Protein AF-A0A833CB48-F1 (afdb_monomer)

Foldseek 3Di:
DFDWDWDFDADPVGRVHTFKIFTGDPVRQFAQDPQQFGMWGFDADPVRATFKIFGHHSVRAQGQSFAQEDPADPADQVSVVVVQVCQLRVNDRHGGMKGFDPDPQASGGQKIFHAGSVRAQDARCYDQGQFGMWGFDADNVNQTFKTATAGSVRDQDFRDDPAPDGARMKGFDADPVRRGQKIFGHHPRAQAWGADPLADNPATQFRMKGFDADPVRDTFKIFGAHSVRQQGWGADSVRPDTAGMFGFDQDPNDTDTDFGADSVGDGD

Secondary structure (DSSP, 8-state):
-PPPEEEEEE-SS-TTSEEEEEEE-TTS-B---TTS-SEEEEEE-TTS-EEEEEEE-TTSSB-TTS--B----TTSHHHHHHHHHHHHTT----SSEEEEE--SS-SS-SEEEEE-TTSSB---SBSSTT--EEEEEE-TTS-EEEEEEE-TTSSB-----SSS---SEEEEEE-TT--EEEEEEEETTEE-PPP-TTS-TTS---SEEEEEE-TT--EEEEEEE-TTS-B--EE-TTS--EESEEEEEEETTEEEEEEEE-TTS-B-

Solvent-accessible surface area (backbone atoms only — not comparable to full-atom values): 14327 Å² total; per-residue (Å²): 133,86,67,69,40,82,44,81,39,49,37,91,92,44,74,85,44,72,35,30,45,36,32,17,40,85,88,66,48,60,34,54,49,100,54,51,32,13,31,41,38,49,39,64,49,97,88,68,47,64,35,34,40,37,27,16,22,56,87,70,44,65,18,77,64,25,51,31,47,43,92,60,55,84,87,41,64,68,45,41,50,51,50,54,52,27,50,48,68,65,62,74,82,44,30,17,26,36,42,44,40,69,57,99,86,45,89,31,50,38,29,41,37,21,22,39,77,84,72,44,67,31,53,26,72,34,72,43,14,57,30,15,30,40,44,43,42,64,50,98,83,66,44,70,32,33,47,32,28,18,24,72,85,74,43,79,33,49,44,65,60,102,55,94,36,54,46,20,29,40,36,44,41,65,50,98,85,69,46,69,34,29,44,36,29,19,44,98,89,40,62,33,41,45,63,59,92,89,54,69,90,90,61,49,50,39,12,30,41,39,46,40,62,49,97,87,69,46,66,35,33,39,38,31,15,23,60,86,66,46,68,28,48,43,63,44,92,83,65,83,45,76,27,19,27,41,33,36,45,81,54,96,95,37,82,41,81,74,40,41,14,40,79,87,66,48,77,107

Organism: NCBI:txid1502943

Radius of gyration: 21.2 Å; Cα contacts (8 Å, |Δi|>4): 646; chains: 1; bounding box: 59×44×60 Å

Sequence (268 aa):
MEANKLGFIYEKEKPEVLTALEIRDHNGTPINNRWGFSRVTYEYDNAGHVITTKALNKNGELDGNAPKSSLYDISDTNTLTLLTSNIKQGLFTSGPEIRYTYDDKHRGPVKIGFFGIDGLPTTLESGLRGVAAFNITYDENDNITSLKLIGTNGLSISPDTDRKSEPDEIKMEYDNKANIIKISFFKNGEPIPRSYRYQREDETAVASISFQFDEQRHVTEVRYFDKNGAPTYRTTRRGNLQYYGVKFNFVDNKYVPTYYLDSQGNEL

pLDDT: mean 88.39, std 10.25, range [45.66, 98.0]

Nearest PDB structures (foldseek):
  7ec7-assembly1_A  TM=4.650E-01  e=1.430E-02  Staphylococcus aureus subsp. aureus USA300
  7ec7-assembly2_B  TM=4.641E-01  e=1.826E-01  Staphylococcus aureus subsp. aureus USA300
  7vfn-assembly2_C  TM=2.767E-01  e=2.821E-02  Staphylococcus aureus subsp. aureus USA300
  7vfm-assembly1_A  TM=3.459E-01  e=1.097E-01  Staphylococcus aureus subsp. aureus USA300
  7vfk-assembly1_A  TM=3.117E-01  e=5.563E-02  Staphylococcus aureus subsp. aureus USA300

Structure (mmCIF, N/CA/C/O backbone):
data_AF-A0A833CB48-F1
#
_entry.id   AF-A0A833CB48-F1
#
loop_
_atom_site.group_PDB
_atom_site.id
_atom_site.type_symbol
_atom_site.la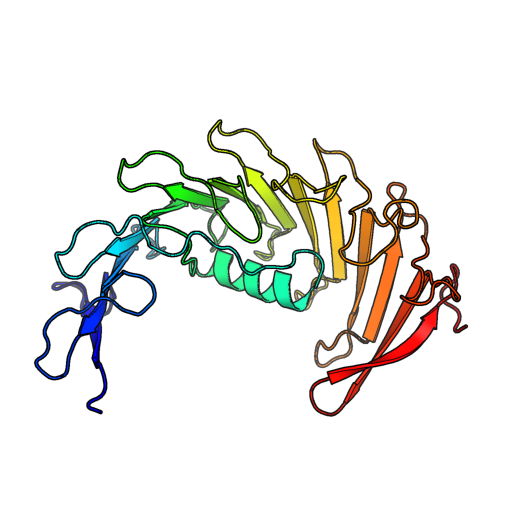bel_atom_id
_atom_site.label_alt_id
_atom_site.label_comp_id
_atom_site.label_asym_id
_atom_site.label_entity_id
_atom_site.label_seq_id
_atom_site.pdbx_PDB_ins_code
_atom_site.Cartn_x
_atom_site.Cartn_y
_atom_site.Cartn_z
_atom_site.occupancy
_atom_site.B_iso_or_equiv
_atom_site.auth_seq_id
_atom_site.auth_comp_id
_atom_site.auth_asym_id
_atom_site.auth_atom_id
_atom_site.pdbx_PDB_model_num
ATOM 1 N N . MET A 1 1 ? 1.120 -24.044 30.652 1.00 45.66 1 MET A N 1
ATOM 2 C CA . MET A 1 1 ? 0.949 -22.689 30.090 1.00 45.66 1 MET A CA 1
ATOM 3 C C . MET A 1 1 ? -0.486 -22.620 29.616 1.00 45.66 1 MET A C 1
ATOM 5 O O . MET A 1 1 ? -0.818 -23.316 28.667 1.00 45.66 1 MET A O 1
ATOM 9 N N . GLU A 1 2 ? -1.356 -21.936 30.350 1.00 54.34 2 GLU A N 1
ATOM 10 C CA . GLU A 1 2 ? -2.759 -21.804 29.945 1.00 54.34 2 GLU A CA 1
ATOM 11 C C . GLU A 1 2 ? -2.871 -20.764 28.828 1.00 54.34 2 GLU A C 1
ATOM 13 O O . GLU A 1 2 ? -2.188 -19.741 28.857 1.00 54.34 2 GLU A O 1
ATOM 18 N N . ALA A 1 3 ? -3.670 -21.070 27.806 1.00 60.69 3 ALA A N 1
ATOM 19 C CA . ALA A 1 3 ? -3.794 -20.238 26.619 1.00 60.69 3 ALA A CA 1
ATOM 20 C C . ALA A 1 3 ? -4.664 -19.005 26.900 1.00 60.69 3 ALA A C 1
ATOM 22 O O . ALA A 1 3 ? -5.742 -19.110 27.487 1.00 60.69 3 ALA A O 1
ATOM 23 N N . ASN A 1 4 ? -4.213 -17.845 26.423 1.00 78.50 4 ASN A N 1
ATOM 24 C CA . ASN A 1 4 ? -5.043 -16.645 26.359 1.00 78.50 4 ASN A CA 1
ATOM 25 C C . ASN A 1 4 ? -6.253 -16.901 25.448 1.00 78.50 4 ASN A C 1
ATOM 27 O O . ASN A 1 4 ? -6.156 -17.635 24.461 1.00 78.50 4 ASN A O 1
ATOM 31 N N . LYS A 1 5 ? -7.386 -16.276 25.761 1.00 85.06 5 LYS A N 1
ATOM 32 C CA . LYS A 1 5 ? -8.628 -16.376 24.987 1.00 85.06 5 LYS A CA 1
ATOM 33 C C . LYS A 1 5 ? -8.802 -15.121 24.136 1.00 85.06 5 LYS A C 1
ATOM 35 O O . LYS A 1 5 ? -8.603 -14.013 24.629 1.00 85.06 5 LYS A O 1
ATOM 40 N N . LEU A 1 6 ? -9.202 -15.295 22.877 1.00 89.56 6 LEU A N 1
ATOM 41 C CA . LEU A 1 6 ? -9.663 -14.200 22.025 1.00 89.56 6 LEU A CA 1
ATOM 42 C C . LEU A 1 6 ? -11.190 -14.112 22.123 1.00 89.56 6 LEU A C 1
ATOM 44 O O . LEU A 1 6 ? -11.893 -15.071 21.810 1.00 89.56 6 LEU A O 1
ATOM 48 N N . GLY A 1 7 ? -11.689 -12.980 22.602 1.00 89.94 7 GLY A N 1
ATOM 49 C CA . GLY A 1 7 ? -13.102 -12.646 22.684 1.00 89.94 7 GLY A CA 1
ATOM 50 C C . GLY A 1 7 ? -13.539 -11.792 21.500 1.00 89.94 7 GLY A C 1
ATOM 51 O O . GLY A 1 7 ? -12.824 -10.882 21.084 1.00 89.94 7 GLY A O 1
ATOM 52 N N . PHE A 1 8 ? -14.739 -12.073 21.002 1.00 92.56 8 PHE A N 1
ATOM 53 C CA . PHE A 1 8 ? -15.431 -11.285 19.989 1.00 92.56 8 PHE A CA 1
ATOM 54 C C . PHE A 1 8 ? -16.574 -10.547 20.681 1.00 92.56 8 PHE A C 1
ATOM 56 O O . PHE A 1 8 ? -17.395 -11.173 21.357 1.00 92.56 8 PHE A O 1
ATOM 63 N N . ILE A 1 9 ? -16.593 -9.226 20.567 1.00 92.88 9 ILE A N 1
ATOM 64 C CA . ILE A 1 9 ? -17.599 -8.361 21.180 1.00 92.88 9 ILE A CA 1
ATOM 65 C C . ILE A 1 9 ? -18.466 -7.815 20.053 1.00 92.88 9 ILE A C 1
ATOM 67 O O . ILE A 1 9 ? -17.944 -7.208 19.122 1.00 92.88 9 ILE A O 1
ATOM 71 N N . TYR A 1 10 ? -19.774 -8.036 20.145 1.00 93.69 10 TYR A N 1
ATOM 72 C CA . TYR A 1 10 ? -20.751 -7.619 19.142 1.00 93.69 10 TYR A CA 1
ATOM 73 C C . TYR A 1 10 ? -21.625 -6.481 19.669 1.00 93.69 10 TYR A C 1
ATOM 75 O O . TYR A 1 10 ? -21.762 -6.301 20.883 1.00 93.69 10 TYR A O 1
ATOM 83 N N . GLU A 1 11 ? -22.202 -5.700 18.763 1.00 91.75 11 GLU A N 1
ATOM 84 C CA . GLU A 1 11 ? -23.200 -4.692 19.106 1.00 91.75 11 GLU A CA 1
ATOM 85 C C . GLU A 1 11 ? -24.426 -5.358 19.752 1.00 91.75 11 GLU A C 1
ATOM 87 O O . GLU A 1 11 ? -24.935 -6.375 19.283 1.00 91.75 11 GLU A O 1
ATOM 92 N N . LYS A 1 12 ? -24.913 -4.788 20.861 1.00 87.38 12 LYS A N 1
ATOM 93 C CA . LYS A 1 12 ? -25.974 -5.403 21.677 1.00 87.38 12 LYS A CA 1
ATOM 94 C C . LYS A 1 12 ? -27.290 -5.576 20.913 1.00 87.38 12 LYS A C 1
ATOM 96 O O . LYS A 1 12 ? -27.997 -6.554 21.134 1.00 87.38 12 LYS A O 1
ATOM 101 N N . GLU A 1 13 ? -27.623 -4.611 20.061 1.00 90.88 13 GLU A N 1
ATOM 102 C CA . GLU A 1 13 ? -28.879 -4.579 19.302 1.00 90.88 13 GLU A CA 1
ATOM 103 C C . GLU A 1 13 ? -28.729 -5.142 17.879 1.00 90.88 13 GLU A C 1
ATOM 105 O O . GLU A 1 13 ? -29.735 -5.377 17.213 1.00 90.88 13 GLU A O 1
ATOM 110 N N . LYS A 1 14 ? -27.490 -5.405 17.440 1.00 88.19 14 LYS A N 1
ATOM 111 C CA . LYS A 1 14 ? -27.130 -5.960 16.127 1.00 88.19 14 LYS A CA 1
ATOM 112 C C . LYS A 1 14 ? -26.018 -7.008 16.292 1.00 88.19 14 LYS A C 1
ATOM 114 O O . LYS A 1 14 ? -24.841 -6.702 16.095 1.00 88.19 14 LYS A O 1
ATOM 119 N N . PRO A 1 15 ? -26.350 -8.236 16.727 1.00 86.44 15 PRO A N 1
ATOM 120 C CA . PRO A 1 15 ? -25.363 -9.250 17.110 1.00 86.44 15 PRO A CA 1
ATOM 121 C C . PRO A 1 15 ? -24.465 -9.731 15.955 1.00 86.44 15 PRO A C 1
ATOM 123 O O . PRO A 1 15 ? -23.501 -10.452 16.195 1.00 86.44 15 PRO A O 1
ATOM 126 N N . GLU A 1 16 ? -24.761 -9.349 14.716 1.00 88.50 16 GLU A N 1
ATOM 127 C CA . GLU A 1 16 ? -23.928 -9.550 13.532 1.00 88.50 16 GLU A CA 1
ATOM 128 C C . GLU A 1 16 ? -22.791 -8.522 13.389 1.00 88.50 16 GLU A C 1
ATOM 130 O O . GLU A 1 16 ? -21.830 -8.770 12.660 1.00 88.50 16 GLU A O 1
ATOM 135 N N . VAL A 1 17 ? -22.867 -7.385 14.088 1.00 89.81 17 VAL A N 1
ATOM 136 C CA . VAL A 1 17 ? -21.881 -6.300 14.000 1.00 89.81 17 VAL A CA 1
ATOM 137 C C . VAL A 1 17 ? -20.802 -6.502 15.060 1.00 89.81 17 VAL A C 1
ATOM 139 O O . VAL A 1 17 ? -21.031 -6.301 16.252 1.00 89.81 17 VAL A O 1
ATOM 142 N N . LEU A 1 18 ? -19.603 -6.902 14.635 1.00 93.12 18 LEU A N 1
ATOM 143 C CA . LEU A 1 18 ? -18.430 -7.007 15.506 1.00 93.12 18 LEU A CA 1
ATOM 144 C C . LEU A 1 18 ? -17.940 -5.604 15.888 1.00 93.12 18 LEU A C 1
ATOM 146 O O . LEU A 1 18 ? -17.519 -4.851 15.029 1.00 93.12 18 LEU A O 1
ATOM 150 N N . THR A 1 19 ? -17.922 -5.256 17.170 1.00 94.06 19 THR A N 1
ATOM 151 C CA . THR A 1 19 ? -17.474 -3.934 17.649 1.00 94.06 19 THR A CA 1
ATOM 152 C C . THR A 1 19 ? -16.104 -3.970 18.311 1.00 94.06 19 THR A C 1
ATOM 154 O O . THR A 1 19 ? -15.443 -2.934 18.396 1.00 94.06 19 THR A O 1
ATOM 157 N N . ALA A 1 20 ? -15.631 -5.139 18.756 1.00 93.75 20 ALA A N 1
ATOM 158 C CA . ALA A 1 20 ? -14.258 -5.286 19.223 1.00 93.75 20 ALA A CA 1
ATOM 159 C C . ALA A 1 20 ? -13.744 -6.731 19.231 1.00 93.75 20 ALA A C 1
ATOM 161 O O . ALA A 1 20 ? -14.495 -7.690 19.412 1.00 93.75 20 ALA A O 1
ATOM 162 N N . LEU A 1 21 ? -12.423 -6.860 19.131 1.00 93.56 21 LEU A N 1
ATOM 163 C CA . LEU A 1 21 ? -11.667 -8.052 19.508 1.00 93.56 21 LEU A CA 1
ATOM 164 C C . LEU A 1 21 ? -10.964 -7.791 20.840 1.00 93.56 21 LEU A C 1
ATOM 166 O O . LEU A 1 21 ? -10.351 -6.738 21.003 1.00 93.56 21 LEU A O 1
ATOM 170 N N . GLU A 1 22 ? -11.019 -8.732 21.780 1.00 94.31 22 GLU A N 1
ATOM 171 C CA . GLU A 1 22 ? -10.416 -8.584 23.109 1.00 94.31 22 GLU A CA 1
ATOM 172 C C . GLU A 1 22 ? -9.602 -9.808 23.528 1.00 94.31 22 GLU A C 1
ATOM 174 O O . GLU A 1 22 ? -10.042 -10.946 23.403 1.00 94.31 22 GLU A O 1
ATOM 179 N N . ILE A 1 23 ? -8.422 -9.575 24.084 1.00 92.94 23 ILE A N 1
ATOM 180 C CA . ILE A 1 23 ? -7.500 -10.595 24.569 1.00 92.94 23 ILE A CA 1
ATOM 181 C C . ILE A 1 23 ? -7.692 -10.728 26.074 1.00 92.94 23 ILE A C 1
ATOM 183 O O . ILE A 1 23 ? -7.558 -9.759 26.824 1.00 92.94 23 ILE A O 1
ATOM 187 N N . ARG A 1 24 ? -8.008 -11.944 26.514 1.00 93.50 24 ARG A N 1
ATOM 188 C CA . ARG A 1 24 ? -8.319 -12.264 27.907 1.00 93.50 24 ARG A CA 1
ATOM 189 C C . ARG A 1 24 ? -7.416 -13.368 28.436 1.00 93.50 24 ARG A C 1
ATOM 191 O O . ARG A 1 24 ? -6.976 -14.238 27.681 1.00 93.50 24 ARG A O 1
ATOM 198 N N . ASP A 1 25 ? -7.165 -13.356 29.736 1.00 92.00 25 ASP A N 1
ATOM 199 C CA . ASP A 1 25 ? -6.555 -14.488 30.429 1.00 92.00 25 ASP A CA 1
ATOM 200 C C . ASP A 1 25 ? -7.529 -15.683 30.533 1.00 92.00 25 ASP A C 1
ATOM 202 O O . ASP A 1 25 ? -8.669 -15.655 30.049 1.00 92.00 25 ASP A O 1
ATOM 206 N N . HIS A 1 26 ? -7.082 -16.764 31.173 1.00 89.00 26 HIS A N 1
ATOM 207 C CA . HIS A 1 26 ? -7.891 -17.966 31.382 1.00 89.00 26 HIS A CA 1
ATOM 208 C C . HIS A 1 26 ? -9.167 -17.699 32.203 1.00 89.00 26 HIS A C 1
ATOM 210 O O . HIS A 1 26 ? -10.183 -18.362 31.957 1.00 89.00 26 HIS A O 1
ATOM 216 N N . ASN A 1 27 ? -9.146 -16.693 33.085 1.00 88.88 27 ASN A N 1
ATOM 217 C CA . ASN A 1 27 ? -10.266 -16.258 33.925 1.00 88.88 27 ASN A CA 1
ATOM 218 C C . ASN A 1 27 ? -11.224 -15.295 33.208 1.00 88.88 27 ASN A C 1
ATOM 220 O O . ASN A 1 27 ? -12.263 -14.941 33.759 1.00 88.88 27 ASN A O 1
ATOM 224 N N . GLY A 1 28 ? -10.914 -14.891 31.973 1.00 88.75 28 GLY A N 1
ATOM 225 C CA . GLY A 1 28 ? -11.727 -13.948 31.209 1.00 88.75 28 GLY A CA 1
ATOM 226 C C . GLY A 1 28 ? -11.421 -12.477 31.501 1.00 88.75 28 GLY A C 1
ATOM 227 O O . GLY A 1 28 ? -12.172 -11.616 31.046 1.00 88.75 28 GLY A O 1
ATOM 228 N N . THR A 1 29 ? -10.332 -12.172 32.207 1.00 91.50 29 THR A N 1
ATOM 229 C CA . THR A 1 29 ? -9.899 -10.796 32.490 1.00 91.50 29 THR A CA 1
ATOM 230 C C . THR A 1 29 ? -9.112 -10.238 31.303 1.00 91.50 29 THR A C 1
ATOM 232 O O . THR A 1 29 ? -8.226 -10.939 30.809 1.00 91.50 29 THR A O 1
ATOM 235 N N . PRO A 1 30 ? -9.367 -9.000 30.837 1.00 93.19 30 PRO A N 1
ATOM 236 C CA . PRO A 1 30 ? -8.566 -8.376 29.787 1.00 93.19 30 PRO A CA 1
ATOM 237 C C . PRO A 1 30 ? -7.078 -8.302 30.150 1.00 93.19 30 PRO A C 1
ATOM 239 O O . PRO A 1 30 ? -6.709 -7.899 31.257 1.00 93.19 30 PRO A O 1
ATOM 242 N N . ILE A 1 31 ? -6.212 -8.660 29.205 1.00 93.38 31 ILE A N 1
ATOM 243 C CA . ILE A 1 31 ? -4.754 -8.609 29.363 1.00 93.38 31 ILE A CA 1
ATOM 244 C C . ILE A 1 31 ? -4.099 -8.011 28.122 1.00 93.38 31 ILE A C 1
ATOM 246 O O . ILE A 1 31 ? -4.530 -8.242 26.995 1.00 93.38 31 ILE A O 1
ATOM 250 N N . ASN A 1 32 ? -3.023 -7.255 28.327 1.00 89.88 32 ASN A N 1
ATOM 251 C CA . ASN A 1 32 ? -2.234 -6.736 27.217 1.00 89.88 32 ASN A CA 1
ATOM 252 C C . ASN A 1 32 ? -1.483 -7.882 26.526 1.00 89.88 32 ASN A C 1
ATOM 254 O O . ASN A 1 32 ? -0.923 -8.762 27.184 1.00 89.88 32 ASN A O 1
ATOM 258 N N . ASN A 1 33 ? -1.437 -7.854 25.198 1.00 86.25 33 ASN A N 1
ATOM 259 C CA . ASN A 1 33 ? -0.563 -8.720 24.417 1.00 86.25 33 ASN A CA 1
ATOM 260 C C . ASN A 1 33 ? 0.886 -8.197 24.413 1.00 86.25 33 ASN A C 1
ATOM 262 O O . ASN A 1 33 ? 1.216 -7.185 25.034 1.00 86.25 33 ASN A O 1
ATOM 266 N N . ARG A 1 34 ? 1.769 -8.871 23.663 1.00 83.31 34 ARG A N 1
ATOM 267 C CA . ARG A 1 34 ? 3.184 -8.477 23.513 1.00 83.31 34 ARG A CA 1
ATOM 268 C C . ARG A 1 34 ? 3.407 -7.091 22.888 1.00 83.31 34 ARG A C 1
ATOM 270 O O . ARG A 1 34 ? 4.534 -6.616 22.878 1.00 83.31 34 ARG A O 1
ATOM 277 N N . TRP A 1 35 ? 2.363 -6.498 22.321 1.00 77.69 35 TRP A N 1
ATOM 278 C CA . TRP A 1 35 ? 2.365 -5.200 21.656 1.00 77.69 35 TRP A CA 1
ATOM 279 C C . TRP A 1 35 ? 1.657 -4.110 22.475 1.00 77.69 35 TRP A C 1
ATOM 281 O O . TRP A 1 35 ? 1.429 -3.031 21.948 1.00 77.69 35 TRP A O 1
ATOM 291 N N . GLY A 1 36 ? 1.308 -4.386 23.737 1.00 80.94 36 GLY A N 1
ATOM 292 C CA . GLY A 1 36 ? 0.838 -3.379 24.696 1.00 80.94 36 GLY A CA 1
ATOM 293 C C . GLY A 1 36 ? -0.680 -3.230 24.821 1.00 80.94 36 GLY A C 1
ATOM 294 O O . GLY A 1 36 ? -1.150 -2.798 25.874 1.00 80.94 36 GLY A O 1
ATOM 295 N N . PHE A 1 37 ? -1.460 -3.684 23.837 1.00 88.69 37 PHE A N 1
ATOM 296 C CA . PHE A 1 37 ? -2.917 -3.535 23.834 1.00 88.69 37 PHE A CA 1
ATOM 297 C C . PHE A 1 37 ? -3.644 -4.840 24.189 1.00 88.69 37 PHE A C 1
ATOM 299 O O . PHE A 1 37 ? -3.150 -5.944 23.951 1.00 88.69 37 PHE A O 1
ATOM 306 N N . SER A 1 38 ? -4.838 -4.713 24.761 1.00 92.38 38 SER A N 1
ATOM 307 C CA . SER A 1 38 ? -5.740 -5.821 25.095 1.00 92.38 38 SER A CA 1
ATOM 308 C C . SER A 1 38 ? -6.938 -5.911 24.156 1.00 92.38 38 SER A C 1
ATOM 310 O O . SER A 1 38 ? -7.487 -6.993 23.973 1.00 92.38 38 SER A O 1
ATOM 312 N N . ARG A 1 39 ? -7.347 -4.796 23.544 1.00 93.12 39 ARG A N 1
ATOM 313 C CA . ARG A 1 39 ? -8.571 -4.715 22.748 1.00 93.12 39 ARG A CA 1
ATOM 314 C C . ARG A 1 39 ? -8.340 -3.894 21.485 1.00 93.12 39 ARG A C 1
ATOM 316 O O . ARG A 1 39 ? -7.626 -2.898 21.526 1.00 93.12 39 ARG A O 1
ATOM 323 N N . VAL A 1 40 ? -8.963 -4.298 20.385 1.00 92.38 40 VAL A N 1
ATOM 324 C CA . VAL A 1 40 ? -9.119 -3.473 19.180 1.00 92.38 40 VAL A CA 1
ATOM 325 C C . VAL A 1 40 ? -10.604 -3.226 18.984 1.00 92.38 40 VAL A C 1
ATOM 327 O O . VAL A 1 40 ? -11.358 -4.193 18.906 1.00 92.38 40 VAL A O 1
ATOM 330 N N . THR A 1 41 ? -11.031 -1.966 18.952 1.00 94.19 41 THR A N 1
ATOM 331 C CA . THR A 1 41 ? -12.434 -1.592 18.715 1.00 94.19 41 THR A CA 1
ATOM 332 C C . THR A 1 41 ? -12.636 -1.086 17.297 1.00 94.19 41 THR A C 1
ATOM 334 O O . THR A 1 41 ? -11.712 -0.515 16.718 1.00 94.19 41 THR A O 1
ATOM 337 N N . TYR A 1 42 ? -13.854 -1.233 16.787 1.00 93.75 42 TYR A N 1
ATOM 338 C CA . TYR A 1 42 ? -14.274 -0.827 15.452 1.00 93.75 42 TYR A CA 1
ATOM 339 C C . TYR A 1 42 ? -15.494 0.093 15.553 1.00 93.75 42 TYR A C 1
ATOM 341 O O . TYR A 1 42 ? -16.446 -0.207 16.274 1.00 93.75 42 TYR A O 1
ATOM 349 N N . GLU A 1 43 ? -15.459 1.206 14.830 1.00 94.25 43 GLU A N 1
ATOM 350 C CA . GLU A 1 43 ? -16.606 2.090 14.610 1.00 94.25 43 GLU A CA 1
ATOM 351 C C . GLU A 1 43 ? -16.969 2.045 13.127 1.00 94.25 43 GLU A C 1
ATOM 353 O O . GLU A 1 43 ? -16.070 1.995 12.283 1.00 94.25 43 GLU A O 1
ATOM 358 N N . TYR A 1 44 ? -18.265 2.082 12.817 1.00 93.06 44 TYR A N 1
ATOM 359 C CA . TYR A 1 44 ? -18.783 1.889 11.464 1.00 93.06 44 TYR A CA 1
ATOM 360 C C . TYR A 1 44 ? -19.609 3.084 10.986 1.00 93.06 44 TYR A C 1
ATOM 362 O O . TYR A 1 44 ? -20.260 3.750 11.793 1.00 93.06 44 TYR A O 1
ATOM 370 N N . ASP A 1 45 ? -19.606 3.336 9.678 1.00 91.50 45 ASP A N 1
ATOM 371 C CA . ASP A 1 45 ? -20.616 4.183 9.040 1.00 91.50 45 ASP A CA 1
ATOM 372 C C . ASP A 1 45 ? -21.934 3.416 8.796 1.00 91.50 45 ASP A C 1
ATOM 374 O O . ASP A 1 45 ? -22.066 2.225 9.088 1.00 91.50 45 ASP A O 1
ATOM 378 N N . ASN A 1 46 ? -22.934 4.101 8.232 1.00 90.56 46 ASN A N 1
ATOM 379 C CA . ASN A 1 46 ? -24.237 3.501 7.918 1.00 90.56 46 ASN A CA 1
ATOM 380 C C . ASN A 1 46 ? -24.186 2.458 6.787 1.00 90.56 46 ASN A C 1
ATOM 382 O O . ASN A 1 46 ? -25.133 1.685 6.645 1.00 90.56 46 ASN A O 1
ATOM 386 N N . ALA A 1 47 ? -23.125 2.451 5.977 1.00 89.31 47 ALA A N 1
ATOM 387 C CA . ALA A 1 47 ? -22.901 1.465 4.924 1.00 89.31 47 ALA A CA 1
ATOM 388 C C . ALA A 1 47 ? -22.157 0.220 5.445 1.00 89.31 47 ALA A C 1
ATOM 390 O O . ALA A 1 47 ? -22.012 -0.759 4.714 1.00 89.31 47 ALA A O 1
ATOM 391 N N . GLY A 1 48 ? -21.731 0.226 6.714 1.00 88.94 48 GLY A N 1
ATOM 392 C CA . GLY A 1 48 ? -21.001 -0.871 7.341 1.00 88.94 48 GLY A CA 1
ATOM 393 C C . GLY A 1 48 ? -19.495 -0.831 7.086 1.00 88.94 48 GLY A C 1
ATOM 394 O O . GLY A 1 48 ? -18.814 -1.822 7.352 1.00 88.94 48 GLY A O 1
ATOM 395 N N . HIS A 1 49 ? -18.948 0.285 6.601 1.00 90.12 49 HIS A N 1
ATOM 396 C CA . HIS A 1 49 ? -17.503 0.457 6.498 1.00 90.12 49 HIS A CA 1
ATOM 397 C C . HIS A 1 49 ? -16.908 0.838 7.850 1.00 90.12 49 HIS A C 1
ATOM 399 O O . HIS A 1 49 ? -17.472 1.651 8.579 1.00 90.12 49 HIS A O 1
ATOM 405 N N . VAL A 1 50 ? -15.730 0.300 8.170 1.00 92.06 50 VAL A N 1
ATOM 406 C CA . VAL A 1 50 ? -14.980 0.704 9.365 1.00 92.06 50 VAL A CA 1
ATOM 407 C C . VAL A 1 50 ? -14.459 2.128 9.169 1.00 92.06 50 VAL A C 1
ATOM 409 O O . VAL A 1 50 ? -13.626 2.354 8.294 1.00 92.06 50 VAL A O 1
ATOM 412 N N . ILE A 1 51 ? -14.903 3.076 9.993 1.00 94.75 51 ILE A N 1
ATOM 413 C CA . ILE A 1 51 ? -14.454 4.480 9.977 1.00 94.75 51 ILE A CA 1
ATOM 414 C C . ILE A 1 51 ? -13.391 4.781 11.031 1.00 94.75 51 ILE A C 1
ATOM 416 O O . ILE A 1 51 ? -12.569 5.675 10.828 1.00 94.75 51 ILE A O 1
ATOM 420 N N . THR A 1 52 ? -13.342 3.995 12.109 1.00 94.88 52 THR A N 1
ATOM 421 C CA . THR A 1 52 ? -12.325 4.138 13.154 1.00 94.88 52 THR A CA 1
ATOM 422 C C . THR A 1 52 ? -11.912 2.774 13.689 1.00 94.88 52 THR A C 1
ATOM 424 O O . THR A 1 52 ? -12.762 1.927 13.962 1.00 94.88 52 THR A O 1
ATOM 427 N N . THR A 1 53 ? -10.613 2.587 13.924 1.00 93.88 53 THR A N 1
ATOM 428 C CA . THR A 1 53 ? -10.097 1.505 14.775 1.00 93.88 53 THR A CA 1
ATOM 429 C C . THR A 1 53 ? -9.276 2.069 15.921 1.00 93.88 53 THR A C 1
ATOM 431 O O . THR A 1 53 ? -8.456 2.957 15.687 1.00 93.88 53 THR A O 1
ATOM 434 N N . LYS A 1 54 ? -9.440 1.532 17.134 1.00 94.31 54 LYS A N 1
ATOM 435 C CA . LYS A 1 54 ? -8.663 1.948 18.316 1.00 94.31 54 LYS A CA 1
ATOM 436 C C . LYS A 1 54 ? -8.028 0.753 19.009 1.00 94.31 54 LYS A C 1
ATOM 438 O O . LYS A 1 54 ? -8.713 -0.231 19.276 1.00 94.31 54 LYS A O 1
ATOM 443 N N . ALA A 1 55 ? -6.744 0.856 19.333 1.00 93.38 55 ALA A N 1
ATOM 444 C CA . ALA A 1 55 ? -6.024 -0.098 20.166 1.00 93.38 55 ALA A CA 1
ATOM 445 C C . ALA A 1 55 ? -6.068 0.366 21.627 1.00 93.38 55 ALA A C 1
ATOM 447 O O . ALA A 1 55 ? -5.537 1.424 21.970 1.00 93.38 55 ALA A O 1
ATOM 448 N N . LEU A 1 56 ? -6.712 -0.423 22.488 1.00 93.81 56 LEU A N 1
ATOM 449 C CA . LEU A 1 56 ? -6.914 -0.103 23.899 1.00 93.81 56 LEU A CA 1
ATOM 450 C C . LEU A 1 56 ? -6.117 -1.046 24.801 1.00 93.81 56 LEU A C 1
ATOM 452 O O . LEU A 1 56 ? -6.094 -2.262 24.587 1.00 93.81 56 LEU A O 1
ATOM 456 N N . ASN A 1 57 ? -5.510 -0.506 25.852 1.00 92.62 57 ASN A N 1
ATOM 457 C CA . ASN A 1 57 ? -4.887 -1.280 26.921 1.00 92.62 57 ASN A CA 1
ATOM 458 C C . ASN A 1 57 ? -5.951 -2.030 27.759 1.00 92.62 57 ASN A C 1
ATOM 460 O O . ASN A 1 57 ? -7.156 -1.881 27.556 1.00 92.62 57 ASN A O 1
ATOM 464 N N . LYS A 1 58 ? -5.524 -2.863 28.712 1.00 92.81 58 LYS A N 1
ATOM 465 C CA . LYS A 1 58 ? -6.413 -3.643 29.599 1.00 92.81 58 LYS A CA 1
ATOM 466 C C . LYS A 1 58 ? -7.362 -2.809 30.473 1.00 92.81 58 LYS A C 1
ATOM 468 O O . LYS A 1 58 ? -8.333 -3.356 30.983 1.00 92.81 58 LYS A O 1
ATOM 473 N N . ASN A 1 59 ? -7.088 -1.516 30.648 1.00 92.25 59 ASN A N 1
ATOM 474 C CA . ASN A 1 59 ? -7.945 -0.587 31.385 1.00 92.25 59 ASN A CA 1
ATOM 475 C C . ASN A 1 59 ? -8.984 0.092 30.471 1.00 92.25 59 ASN A C 1
ATOM 477 O O . ASN A 1 59 ? -9.843 0.815 30.965 1.00 92.25 59 ASN A O 1
ATOM 481 N N . GLY A 1 60 ? -8.923 -0.137 29.153 1.00 91.38 60 GLY A N 1
ATOM 482 C CA . GLY A 1 60 ? -9.806 0.492 28.169 1.00 91.38 60 GLY A CA 1
ATOM 483 C C . GLY A 1 60 ? -9.333 1.861 27.670 1.00 91.38 60 GLY A C 1
ATOM 484 O O . GLY A 1 60 ? -10.106 2.563 27.025 1.00 91.38 60 GLY A O 1
ATOM 485 N N . GLU A 1 61 ? -8.087 2.248 27.941 1.00 93.56 61 GLU A N 1
ATOM 486 C CA . GLU A 1 61 ? -7.497 3.514 27.485 1.00 93.56 61 GLU A CA 1
ATOM 487 C C . GLU A 1 61 ? -6.725 3.294 26.178 1.00 93.56 61 GLU A C 1
ATOM 489 O O . GLU A 1 61 ? -6.184 2.206 25.972 1.00 93.56 61 GLU A O 1
ATOM 494 N N . LEU A 1 62 ? -6.625 4.310 25.309 1.00 92.31 62 LEU A N 1
ATOM 495 C CA . LEU A 1 62 ? -5.787 4.231 24.104 1.00 92.31 62 LEU A CA 1
ATOM 496 C C . LEU A 1 62 ? -4.342 3.882 24.477 1.00 92.31 62 LEU A C 1
ATOM 498 O O . LEU A 1 62 ? -3.732 4.533 25.327 1.00 92.31 62 LEU A O 1
ATOM 502 N N . ASP A 1 63 ? -3.779 2.870 23.823 1.00 85.69 63 ASP A N 1
ATOM 503 C CA . ASP A 1 63 ? -2.402 2.464 24.077 1.00 85.69 63 ASP A CA 1
ATOM 504 C C . ASP A 1 63 ? -1.431 3.210 23.159 1.00 85.69 63 ASP A C 1
ATOM 506 O O . ASP A 1 63 ? -1.300 2.898 21.976 1.00 85.69 63 ASP A O 1
ATOM 510 N N . GLY A 1 64 ? -0.692 4.168 23.724 1.00 79.06 64 GLY A N 1
ATOM 511 C CA . GLY A 1 64 ? 0.371 4.898 23.026 1.00 79.06 64 GLY A CA 1
ATOM 512 C C . GLY A 1 64 ? 1.511 4.017 22.499 1.00 79.06 64 GLY A C 1
ATOM 513 O O . GLY A 1 64 ? 2.242 4.459 21.610 1.00 79.06 64 GLY A O 1
ATOM 514 N N . ASN A 1 65 ? 1.645 2.788 23.012 1.00 79.06 65 ASN A N 1
ATOM 515 C CA . ASN A 1 65 ? 2.641 1.805 22.578 1.00 79.06 65 ASN A CA 1
ATOM 516 C C . ASN A 1 65 ? 2.131 0.868 21.478 1.00 79.06 65 ASN A C 1
ATOM 518 O O . ASN A 1 65 ? 2.894 0.010 21.024 1.00 79.06 65 ASN A O 1
ATOM 522 N N . ALA A 1 66 ? 0.874 1.023 21.040 1.00 81.25 66 ALA A N 1
ATOM 523 C CA . ALA A 1 66 ? 0.343 0.268 19.917 1.00 81.25 66 ALA A CA 1
ATOM 524 C C . ALA A 1 66 ? 1.314 0.377 18.724 1.00 81.25 66 ALA A C 1
ATOM 526 O O . ALA A 1 66 ? 1.801 1.478 18.443 1.00 81.25 66 ALA A O 1
ATOM 527 N N . PRO A 1 67 ? 1.629 -0.730 18.022 1.00 79.12 67 PRO A N 1
ATOM 528 C CA . PRO A 1 67 ? 2.686 -0.736 17.017 1.00 79.12 67 PRO A CA 1
ATOM 529 C C . PRO A 1 67 ? 2.462 0.347 15.969 1.00 79.12 67 PRO A C 1
ATOM 531 O O . PRO A 1 67 ? 1.452 0.319 15.284 1.00 79.12 67 PRO A O 1
ATOM 534 N N . LYS A 1 68 ? 3.401 1.281 15.802 1.00 80.88 68 LYS A N 1
ATOM 535 C CA . LYS A 1 68 ? 3.361 2.309 14.747 1.00 80.88 68 LYS A CA 1
ATOM 536 C C . LYS A 1 68 ? 4.256 1.907 13.581 1.00 80.88 68 LYS A C 1
ATOM 538 O O . LYS A 1 68 ? 5.143 2.648 13.170 1.00 80.88 68 LYS A O 1
ATOM 543 N N . SER A 1 69 ? 4.094 0.691 13.081 1.00 72.19 69 SER A N 1
ATOM 544 C CA . SER A 1 69 ? 4.912 0.175 11.987 1.00 72.19 69 SER A CA 1
ATOM 545 C C . SER A 1 69 ? 4.062 -0.173 10.778 1.00 72.19 69 SER A C 1
ATOM 547 O O . SER A 1 69 ? 2.945 -0.674 10.890 1.00 72.19 69 SER A O 1
ATOM 549 N N . SER A 1 70 ? 4.633 0.086 9.610 1.00 69.62 70 SER A N 1
ATOM 550 C CA . SER A 1 70 ? 4.248 -0.540 8.355 1.00 69.62 70 SER A CA 1
ATOM 551 C C . SER A 1 70 ? 5.336 -1.559 8.023 1.00 69.62 70 SER A C 1
ATOM 553 O O . SER A 1 70 ? 6.519 -1.249 8.119 1.00 69.62 70 SER A O 1
ATOM 555 N N . LEU A 1 71 ? 4.971 -2.794 7.680 1.00 56.41 71 LEU A N 1
ATOM 556 C CA . LEU A 1 71 ? 5.946 -3.824 7.291 1.00 56.41 71 LEU A CA 1
ATOM 557 C C . LEU A 1 71 ? 6.172 -3.875 5.773 1.00 56.41 71 LEU A C 1
ATOM 559 O O . LEU A 1 71 ? 6.859 -4.771 5.289 1.00 56.41 71 LEU A O 1
ATOM 563 N N . TYR A 1 72 ? 5.590 -2.944 5.015 1.00 64.19 72 TYR A N 1
ATOM 564 C CA . TYR A 1 72 ? 5.516 -3.069 3.566 1.00 64.19 72 TYR A CA 1
ATOM 565 C C . TYR A 1 72 ? 6.767 -2.515 2.874 1.00 64.19 72 TYR A C 1
ATOM 567 O O . TYR A 1 72 ? 7.028 -1.312 2.885 1.00 64.19 72 TYR A O 1
ATOM 575 N N . ASP A 1 73 ? 7.523 -3.406 2.228 1.00 65.19 73 ASP A N 1
ATOM 576 C CA . ASP A 1 73 ? 8.419 -3.038 1.135 1.00 65.19 73 ASP A CA 1
ATOM 577 C C . ASP A 1 73 ? 7.588 -2.729 -0.113 1.00 65.19 73 ASP A C 1
ATOM 579 O O . ASP A 1 73 ? 7.006 -3.599 -0.755 1.00 65.19 73 ASP A O 1
ATOM 583 N N . ILE A 1 74 ? 7.538 -1.452 -0.455 1.00 67.75 74 ILE A N 1
ATOM 584 C CA . ILE A 1 74 ? 6.752 -0.922 -1.565 1.00 67.75 74 ILE A CA 1
ATOM 585 C C . ILE A 1 74 ? 7.350 -1.189 -2.959 1.00 67.75 74 ILE A C 1
ATOM 587 O O . ILE A 1 74 ? 6.907 -0.600 -3.942 1.00 67.75 74 ILE A O 1
ATOM 591 N N . SER A 1 75 ? 8.395 -2.014 -3.058 1.00 61.97 75 SER A N 1
ATOM 5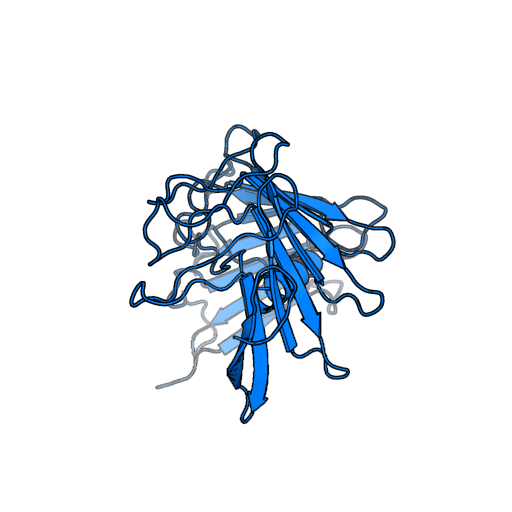92 C CA . SER A 1 75 ? 9.046 -2.358 -4.330 1.00 61.97 75 SER A CA 1
ATOM 593 C C . SER A 1 75 ? 8.780 -3.782 -4.826 1.00 61.97 75 SER A C 1
ATOM 595 O O . SER A 1 75 ? 9.244 -4.151 -5.904 1.00 61.97 75 SER A O 1
ATOM 597 N N . ASP A 1 76 ? 8.007 -4.560 -4.071 1.00 75.50 76 ASP A N 1
ATOM 598 C CA . ASP A 1 76 ? 7.621 -5.932 -4.388 1.00 75.50 76 ASP A CA 1
ATOM 599 C C . ASP A 1 76 ? 6.102 -6.027 -4.601 1.00 75.50 76 ASP A C 1
ATOM 601 O O . ASP A 1 76 ? 5.307 -5.511 -3.808 1.00 75.50 76 ASP A O 1
ATOM 605 N N . THR A 1 77 ? 5.684 -6.696 -5.676 1.00 79.12 77 THR A N 1
ATOM 606 C CA . THR A 1 77 ? 4.267 -6.812 -6.047 1.00 79.12 77 THR A CA 1
ATOM 607 C C . THR A 1 77 ? 3.462 -7.637 -5.059 1.00 79.12 77 THR A C 1
ATOM 609 O O . THR A 1 77 ? 2.311 -7.286 -4.815 1.00 79.12 77 THR A O 1
ATOM 612 N N . ASN A 1 78 ? 4.021 -8.681 -4.439 1.00 80.50 78 ASN A N 1
ATOM 613 C CA . ASN A 1 78 ? 3.287 -9.467 -3.437 1.00 80.50 78 ASN A CA 1
ATOM 614 C C . ASN A 1 78 ? 2.997 -8.617 -2.196 1.00 80.50 78 ASN A C 1
ATOM 616 O O . ASN A 1 78 ? 1.883 -8.614 -1.670 1.00 80.50 78 ASN A O 1
ATOM 620 N N . THR A 1 79 ? 3.989 -7.842 -1.767 1.00 82.81 79 THR A N 1
ATOM 621 C CA . THR A 1 79 ? 3.893 -6.948 -0.615 1.00 82.81 79 THR A CA 1
ATOM 622 C C . THR A 1 79 ? 2.904 -5.810 -0.866 1.00 82.81 79 THR A C 1
ATOM 624 O O . THR A 1 79 ? 2.071 -5.524 -0.005 1.00 82.81 79 THR A O 1
ATOM 627 N N . LEU A 1 80 ? 2.923 -5.207 -2.059 1.00 86.50 80 LEU A N 1
ATOM 628 C CA . LEU A 1 80 ? 1.927 -4.209 -2.460 1.00 86.50 80 LEU A CA 1
ATOM 629 C C . LEU A 1 80 ? 0.532 -4.805 -2.659 1.00 86.50 80 LEU A C 1
ATOM 631 O O . LEU A 1 80 ? -0.453 -4.162 -2.305 1.00 86.50 80 LEU A O 1
ATOM 635 N N . THR A 1 81 ? 0.418 -6.032 -3.164 1.00 87.69 81 THR A N 1
ATOM 636 C CA . THR A 1 81 ? -0.873 -6.729 -3.287 1.00 87.69 81 THR A CA 1
ATOM 637 C C . THR A 1 81 ? -1.487 -6.961 -1.906 1.00 87.69 81 THR A C 1
ATOM 639 O O . THR 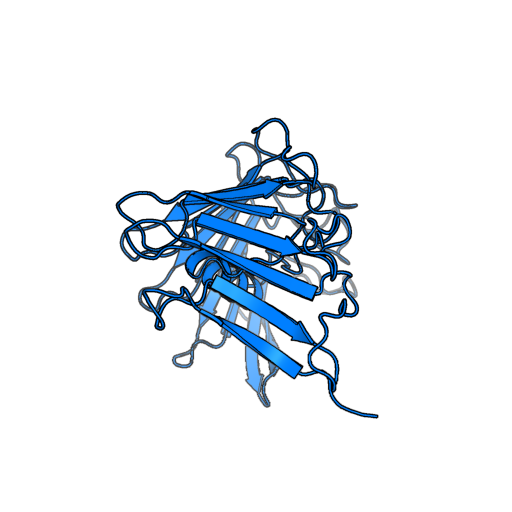A 1 81 ? -2.665 -6.679 -1.692 1.00 87.69 81 THR A O 1
ATOM 642 N N . LEU A 1 82 ? -0.685 -7.393 -0.928 1.00 85.94 82 LEU A N 1
ATOM 643 C CA . LEU A 1 82 ? -1.141 -7.539 0.454 1.00 85.94 82 LEU A CA 1
ATOM 644 C C . LEU A 1 82 ? -1.514 -6.187 1.078 1.00 85.94 82 LEU A C 1
ATOM 646 O O . LEU A 1 82 ? -2.573 -6.076 1.694 1.00 85.94 82 LEU A O 1
ATOM 650 N N . LEU A 1 83 ? -0.684 -5.154 0.896 1.00 86.38 83 LEU A N 1
ATOM 651 C CA . LEU A 1 83 ? -0.975 -3.802 1.383 1.00 86.38 83 LEU A CA 1
ATOM 652 C C . LEU A 1 83 ? -2.296 -3.279 0.815 1.00 86.38 83 LEU A C 1
ATOM 654 O O . LEU A 1 83 ? -3.167 -2.860 1.571 1.00 86.38 83 LEU A O 1
ATOM 658 N N . THR A 1 84 ? -2.454 -3.309 -0.506 1.00 89.06 84 THR A N 1
ATOM 659 C CA . THR A 1 84 ? -3.656 -2.804 -1.182 1.00 89.06 84 THR A CA 1
ATOM 660 C C . THR A 1 84 ? -4.898 -3.598 -0.785 1.00 89.06 84 THR A C 1
ATOM 662 O O . THR A 1 84 ? -5.943 -2.996 -0.551 1.00 89.06 84 THR A O 1
ATOM 665 N N . SER A 1 85 ? -4.791 -4.919 -0.607 1.00 89.12 85 SER A N 1
ATOM 666 C CA . SER A 1 85 ? -5.875 -5.741 -0.055 1.00 89.12 85 SER A CA 1
ATOM 667 C C . SER A 1 85 ? -6.255 -5.313 1.367 1.00 89.12 85 SER A C 1
ATOM 669 O O . SER A 1 85 ? -7.437 -5.136 1.657 1.00 89.12 85 SER A O 1
ATOM 671 N N . ASN A 1 86 ? -5.273 -5.103 2.245 1.00 87.00 86 ASN A N 1
ATOM 672 C CA . ASN A 1 86 ? -5.513 -4.681 3.627 1.00 87.00 86 ASN A CA 1
ATOM 673 C C . ASN A 1 86 ? -6.124 -3.276 3.703 1.00 87.00 86 ASN A C 1
ATOM 675 O O . ASN A 1 86 ? -7.043 -3.058 4.489 1.00 87.00 86 ASN A O 1
ATOM 679 N N . ILE A 1 87 ? -5.678 -2.351 2.846 1.00 89.12 87 ILE A N 1
ATOM 680 C CA . ILE A 1 87 ? -6.273 -1.015 2.705 1.00 89.12 87 ILE A CA 1
ATOM 681 C C . ILE A 1 87 ? -7.751 -1.126 2.329 1.00 89.12 87 ILE A C 1
ATOM 683 O O . ILE A 1 87 ? -8.588 -0.548 3.017 1.00 89.12 87 ILE A O 1
ATOM 687 N N . LYS A 1 88 ? -8.087 -1.900 1.286 1.00 86.94 88 LYS A N 1
ATOM 688 C CA . LYS A 1 88 ? -9.480 -2.067 0.832 1.00 86.94 88 LYS A CA 1
ATOM 689 C C . LYS A 1 88 ? -10.390 -2.656 1.912 1.00 86.94 88 LYS A C 1
ATOM 691 O O . LYS A 1 88 ? -11.577 -2.368 1.916 1.00 86.94 88 LYS A O 1
ATOM 696 N N . GLN A 1 89 ? -9.844 -3.480 2.804 1.00 81.81 89 GLN A N 1
ATOM 697 C CA . GLN A 1 89 ? -10.596 -4.123 3.885 1.00 81.81 89 GLN A CA 1
ATOM 698 C C . GLN A 1 89 ? -10.613 -3.307 5.189 1.00 81.81 89 GLN A C 1
ATOM 700 O O . GLN A 1 89 ? -11.202 -3.756 6.169 1.00 81.81 89 GLN A O 1
ATOM 705 N N . GLY A 1 90 ? -9.946 -2.146 5.246 1.00 76.50 90 GLY A N 1
ATOM 706 C CA . GLY A 1 90 ? -9.803 -1.380 6.490 1.00 76.50 90 GLY A CA 1
ATOM 707 C C . GLY A 1 90 ? -9.014 -2.129 7.575 1.00 76.50 90 GLY A C 1
ATOM 708 O O . GLY A 1 90 ? -9.168 -1.862 8.765 1.00 76.50 90 GLY A O 1
ATOM 709 N N . LEU A 1 91 ? -8.179 -3.095 7.180 1.00 73.44 91 LEU A N 1
ATOM 710 C CA . LEU A 1 91 ? -7.377 -3.923 8.079 1.00 73.44 91 LEU A CA 1
ATOM 711 C C . LEU A 1 91 ? -5.980 -3.324 8.230 1.00 73.44 91 LEU A C 1
ATOM 713 O O . LEU A 1 91 ? -4.986 -3.862 7.741 1.00 73.44 91 LEU A O 1
ATOM 717 N N . PHE A 1 92 ? -5.905 -2.184 8.911 1.00 72.25 92 PHE A N 1
ATOM 718 C CA . PHE A 1 92 ? -4.640 -1.567 9.290 1.00 72.25 92 PHE A CA 1
ATOM 719 C C . PHE A 1 92 ? -4.492 -1.598 10.815 1.00 72.25 92 PHE A C 1
ATOM 721 O O . PHE A 1 92 ? -5.432 -1.301 11.543 1.00 72.25 92 PHE A O 1
ATOM 728 N N . THR A 1 93 ? -3.317 -1.971 11.320 1.00 66.62 93 THR A N 1
ATOM 729 C CA . THR A 1 93 ? -3.002 -1.928 12.759 1.00 66.62 93 THR A CA 1
ATOM 730 C C . THR A 1 93 ? -1.685 -1.194 12.942 1.00 66.62 93 THR A C 1
ATOM 732 O O . THR A 1 93 ? -0.632 -1.817 13.099 1.00 66.62 93 THR A O 1
ATOM 735 N N . SER A 1 94 ? -1.744 0.134 12.857 1.00 78.81 94 SER A N 1
ATOM 736 C CA . SER A 1 94 ? -0.566 0.989 12.954 1.00 78.81 94 SER A CA 1
ATOM 737 C C . SER A 1 94 ? -0.843 2.244 13.782 1.00 78.81 94 SER A C 1
ATOM 739 O O . SER A 1 94 ? -1.147 3.306 13.246 1.00 78.81 94 SER A O 1
ATOM 741 N N . GLY A 1 95 ? -0.712 2.107 15.099 1.00 86.50 95 GLY A N 1
ATOM 742 C CA . GLY A 1 95 ? -0.879 3.174 16.080 1.00 86.50 95 GLY A CA 1
ATOM 743 C C . GLY A 1 95 ? -2.128 3.043 16.963 1.00 86.50 95 GLY A C 1
ATOM 744 O O . GLY A 1 95 ? -2.904 2.098 16.803 1.00 86.50 95 GLY A O 1
ATOM 745 N N . PRO A 1 96 ? -2.296 3.971 17.926 1.00 91.44 96 PRO A N 1
ATOM 746 C CA . PRO A 1 96 ? -3.385 3.936 18.906 1.00 91.44 96 PRO A CA 1
ATOM 747 C C . PRO A 1 96 ? -4.769 4.091 18.276 1.00 91.44 96 PRO A C 1
ATOM 749 O O . PRO A 1 96 ? -5.709 3.412 18.681 1.00 91.44 96 PRO A O 1
ATOM 752 N N . GLU A 1 97 ? -4.895 4.967 17.281 1.00 94.38 97 GLU A N 1
ATOM 753 C CA . GLU A 1 97 ? -6.144 5.226 16.576 1.00 94.38 97 GLU A CA 1
ATOM 754 C C . GLU A 1 97 ? -5.884 5.408 15.080 1.00 94.38 97 GLU A C 1
ATOM 756 O O . GLU A 1 97 ? -4.918 6.053 14.665 1.00 94.38 97 GLU A O 1
ATOM 761 N N . ILE A 1 98 ? -6.769 4.841 14.266 1.00 94.44 98 ILE A N 1
ATOM 762 C CA . ILE A 1 98 ? -6.745 4.964 12.810 1.00 94.44 98 ILE A CA 1
ATOM 763 C C . ILE A 1 98 ? -8.125 5.410 12.368 1.00 94.44 98 ILE A C 1
ATOM 765 O O . ILE A 1 98 ? -9.121 4.833 12.806 1.00 94.44 98 ILE A O 1
ATOM 769 N N . ARG A 1 99 ? -8.176 6.419 11.500 1.00 96.06 99 ARG A N 1
ATOM 770 C CA . ARG A 1 99 ? -9.423 6.914 10.911 1.00 96.06 99 ARG A CA 1
ATOM 771 C C . ARG A 1 99 ? -9.418 6.699 9.412 1.00 96.06 99 ARG A C 1
ATOM 773 O O . ARG A 1 99 ? -8.416 6.971 8.746 1.00 96.06 99 ARG A O 1
ATOM 780 N N . TYR A 1 100 ? -10.557 6.268 8.902 1.00 96.19 100 TYR A N 1
ATOM 781 C CA . TYR A 1 100 ? -10.788 5.974 7.499 1.00 96.19 100 TYR A CA 1
ATOM 782 C C . TYR A 1 100 ? -11.792 6.980 6.940 1.00 96.19 100 TYR A C 1
ATOM 784 O O . TYR A 1 100 ? -12.754 7.364 7.604 1.00 96.19 100 TYR A O 1
ATOM 792 N N . THR A 1 101 ? -11.559 7.441 5.717 1.00 96.62 101 THR A N 1
ATOM 793 C CA . THR A 1 101 ? -12.511 8.270 4.971 1.00 96.62 101 THR A CA 1
ATOM 794 C C . THR A 1 101 ? -12.818 7.577 3.661 1.00 96.62 101 THR A C 1
ATOM 796 O O . THR A 1 101 ? -11.891 7.147 2.975 1.00 96.62 101 THR A O 1
ATOM 799 N N . TYR A 1 102 ? -14.098 7.502 3.322 1.00 95.94 102 TYR A N 1
ATOM 800 C CA . TYR A 1 102 ? -14.616 6.862 2.117 1.00 95.94 102 TYR A CA 1
ATOM 801 C C . TYR A 1 102 ? -15.229 7.916 1.199 1.00 95.94 102 TYR A C 1
ATOM 803 O O . TYR A 1 102 ? -15.606 9.000 1.653 1.00 95.94 102 TYR A O 1
ATOM 811 N N . ASP A 1 103 ? -15.296 7.597 -0.087 1.00 94.94 103 ASP A N 1
ATOM 812 C CA . ASP A 1 103 ? -16.182 8.282 -1.018 1.00 94.94 103 ASP A CA 1
ATOM 813 C C . ASP A 1 103 ? -17.379 7.380 -1.353 1.00 94.94 103 ASP A C 1
ATOM 815 O O . ASP A 1 103 ? -17.468 6.246 -0.887 1.00 94.94 103 ASP A O 1
ATOM 819 N N . ASP A 1 104 ? -18.308 7.890 -2.158 1.00 93.94 104 ASP A N 1
ATOM 820 C CA . ASP A 1 104 ? -19.513 7.144 -2.540 1.00 93.94 104 ASP A CA 1
ATOM 821 C C . ASP A 1 104 ? -19.284 6.193 -3.732 1.00 93.94 104 ASP A C 1
ATOM 823 O O . ASP A 1 104 ? -20.228 5.559 -4.209 1.00 93.94 104 ASP A O 1
ATOM 827 N N . LYS A 1 105 ? -18.064 6.136 -4.282 1.00 94.56 105 LYS A N 1
ATOM 828 C CA . LYS A 1 105 ? -17.762 5.418 -5.531 1.00 94.56 105 LYS A CA 1
ATOM 829 C C . LYS A 1 105 ? -17.043 4.104 -5.291 1.00 94.56 105 LYS A C 1
ATOM 831 O O . LYS A 1 105 ? -17.285 3.150 -6.027 1.00 94.56 105 LYS A O 1
ATOM 836 N N . HIS A 1 106 ? -16.158 4.071 -4.304 1.00 93.69 106 HIS A N 1
ATOM 837 C CA . HIS A 1 106 ? -15.230 2.976 -4.091 1.00 93.69 106 HIS A CA 1
ATOM 838 C C . HIS A 1 106 ? -15.509 2.260 -2.777 1.00 93.69 106 HIS A C 1
ATOM 840 O O . HIS A 1 106 ? -15.837 2.867 -1.762 1.00 93.69 106 HIS A O 1
ATOM 846 N N . ARG A 1 107 ? -15.325 0.936 -2.774 1.00 90.19 107 ARG A N 1
ATOM 847 C CA . ARG A 1 107 ? -15.513 0.121 -1.558 1.00 90.19 107 ARG A CA 1
ATOM 848 C C . ARG A 1 107 ? -14.444 0.358 -0.492 1.00 90.19 107 ARG A C 1
ATOM 850 O O . ARG A 1 107 ? -14.664 0.072 0.679 1.00 90.19 107 ARG A O 1
ATOM 857 N N . GLY A 1 108 ? -13.256 0.783 -0.913 1.00 93.12 108 GLY A N 1
ATOM 858 C CA . GLY A 1 108 ? -12.127 1.035 -0.026 1.00 93.12 108 GLY A CA 1
ATOM 859 C C . GLY A 1 108 ? -12.043 2.501 0.405 1.00 93.12 108 GLY A C 1
ATOM 860 O O . GLY A 1 108 ? -12.610 3.377 -0.247 1.00 93.12 108 GLY A O 1
ATOM 861 N N . PRO A 1 109 ? -11.286 2.805 1.471 1.00 96.12 109 PRO A N 1
ATOM 862 C CA . PRO A 1 109 ? -11.088 4.178 1.913 1.00 96.12 109 PRO A CA 1
ATOM 863 C C . PRO A 1 109 ? -10.287 4.981 0.879 1.00 96.12 109 PRO A C 1
ATOM 865 O O . PRO A 1 109 ? -9.317 4.484 0.306 1.00 96.12 109 PRO A O 1
ATOM 868 N N . VAL A 1 110 ? -10.629 6.254 0.692 1.00 97.25 110 VAL A N 1
ATOM 869 C CA . VAL A 1 110 ? -9.829 7.236 -0.066 1.00 97.25 110 VAL A CA 1
ATOM 870 C C . VAL A 1 110 ? -8.756 7.901 0.798 1.00 97.25 110 VAL A C 1
ATOM 872 O O . VAL A 1 110 ? -7.807 8.496 0.282 1.00 97.25 110 VAL A O 1
ATOM 875 N N . LYS A 1 111 ? -8.872 7.785 2.127 1.00 96.88 111 LYS A N 1
ATOM 876 C CA . LYS A 1 111 ? -7.861 8.250 3.079 1.00 96.88 111 LYS A CA 1
ATOM 877 C C . LYS A 1 111 ? -7.789 7.356 4.310 1.00 96.88 111 LYS A C 1
ATOM 879 O O . LYS A 1 111 ? -8.816 6.953 4.851 1.00 96.88 111 LYS A O 1
ATOM 884 N N . ILE A 1 112 ? -6.569 7.124 4.786 1.00 95.75 112 ILE A N 1
ATOM 885 C CA . ILE A 1 112 ? -6.276 6.485 6.074 1.00 95.75 112 ILE A CA 1
ATOM 886 C C . ILE A 1 112 ? -5.371 7.427 6.860 1.00 95.75 112 ILE A C 1
ATOM 888 O O . ILE A 1 112 ? -4.336 7.831 6.338 1.00 95.75 112 ILE A O 1
ATOM 892 N N . GLY A 1 113 ? -5.737 7.794 8.086 1.00 95.56 113 GLY A N 1
ATOM 893 C CA . GLY A 1 113 ? -4.920 8.641 8.962 1.00 95.56 113 GLY A CA 1
ATOM 894 C C . GLY A 1 113 ? -4.594 7.968 10.289 1.00 95.56 113 GLY A C 1
ATOM 895 O O . GLY A 1 113 ? -5.446 7.278 10.846 1.00 95.56 113 GLY A O 1
ATOM 896 N N . PHE A 1 114 ? -3.387 8.204 10.800 1.00 95.00 114 PHE A N 1
ATOM 897 C CA . PHE A 1 114 ? -2.891 7.669 12.070 1.00 95.00 114 PHE A CA 1
ATOM 898 C C . PHE A 1 114 ? -2.885 8.759 13.140 1.00 95.00 114 PHE A C 1
ATOM 900 O O . PHE A 1 114 ? -2.409 9.871 12.898 1.00 95.00 114 PHE A O 1
ATOM 907 N N . PHE A 1 115 ? -3.395 8.445 14.329 1.00 95.06 115 PHE A N 1
ATOM 908 C CA . PHE A 1 115 ? -3.585 9.410 15.410 1.00 95.06 115 PHE A CA 1
ATOM 909 C C . PHE A 1 115 ? -2.986 8.909 16.725 1.00 95.06 115 PHE A C 1
ATOM 911 O O . PHE A 1 115 ? -3.039 7.721 17.051 1.00 95.06 115 PHE A O 1
ATOM 918 N N . GLY A 1 116 ? -2.371 9.833 17.462 1.00 93.56 116 GLY A N 1
ATOM 919 C CA . GLY A 1 116 ? -1.847 9.598 18.799 1.00 93.56 116 GLY A CA 1
ATOM 920 C C . GLY A 1 116 ? -2.954 9.542 19.851 1.00 93.56 116 GLY A C 1
ATOM 921 O O . GLY A 1 116 ? -4.127 9.785 19.576 1.00 93.56 116 GLY A O 1
ATOM 922 N N . ILE A 1 117 ? -2.563 9.255 21.093 1.00 93.88 117 ILE A N 1
ATOM 923 C CA . ILE A 1 117 ? -3.475 9.240 22.253 1.00 93.88 117 ILE A CA 1
ATOM 924 C C . ILE A 1 117 ? -4.063 10.622 22.580 1.00 93.88 117 ILE A C 1
ATOM 926 O O . ILE A 1 117 ? -5.058 10.723 23.288 1.00 93.88 117 ILE A O 1
ATOM 930 N N . ASP A 1 118 ? -3.436 11.680 22.071 1.00 94.75 118 ASP A N 1
ATOM 931 C CA . ASP A 1 118 ? -3.877 13.072 22.142 1.00 94.75 118 ASP A CA 1
ATOM 932 C C . ASP A 1 118 ? -4.900 13.430 21.048 1.00 94.75 118 ASP A C 1
ATOM 934 O O . ASP A 1 118 ? -5.395 14.555 21.003 1.00 94.75 118 ASP A O 1
ATOM 938 N N . GLY A 1 119 ? -5.220 12.486 20.155 1.00 93.25 119 GLY A N 1
ATOM 939 C CA . GLY A 1 119 ? -6.114 12.693 19.020 1.00 93.25 119 GLY A CA 1
ATOM 940 C C . GLY A 1 119 ? -5.496 13.504 17.877 1.00 93.25 119 GLY A C 1
ATOM 941 O O . GLY A 1 119 ? -6.215 13.842 16.930 1.00 93.25 119 GLY A O 1
ATOM 942 N N . LEU A 1 120 ? -4.195 13.813 17.936 1.00 95.44 120 LEU A N 1
ATOM 943 C CA . LEU A 1 120 ? -3.466 14.527 16.886 1.00 95.44 120 LEU A CA 1
ATOM 944 C C . LEU A 1 120 ? -2.833 13.545 15.888 1.00 95.44 120 LEU A C 1
ATOM 946 O O . LEU A 1 120 ? -2.531 12.407 16.257 1.00 95.44 120 LEU A O 1
ATOM 950 N N . PRO A 1 121 ? -2.609 13.951 14.621 1.00 95.25 121 PRO A N 1
ATOM 951 C CA . PRO A 1 121 ? -1.902 13.117 13.656 1.00 95.25 121 PRO A CA 1
ATOM 952 C C . PRO A 1 121 ? -0.540 12.671 14.193 1.00 95.25 121 PRO A C 1
ATOM 954 O O . PRO A 1 121 ? 0.265 13.493 14.631 1.00 95.25 121 PRO A O 1
ATOM 957 N N . THR A 1 122 ? -0.264 11.372 14.123 1.00 93.56 122 THR A N 1
ATOM 958 C CA . THR A 1 122 ? 1.008 10.781 14.547 1.00 93.56 122 THR A CA 1
ATOM 959 C C . THR A 1 122 ? 1.637 10.020 13.394 1.00 93.56 122 THR A C 1
ATOM 961 O O . THR A 1 122 ? 0.951 9.562 12.486 1.00 93.56 122 THR A O 1
ATOM 964 N N . THR A 1 123 ? 2.957 9.896 13.406 1.00 92.19 123 THR A N 1
ATOM 965 C CA . THR A 1 123 ? 3.688 9.246 12.323 1.00 92.19 123 THR A CA 1
ATOM 966 C C . THR A 1 123 ? 3.943 7.781 12.626 1.00 92.19 123 THR A C 1
ATOM 968 O O . THR A 1 123 ? 4.204 7.409 13.772 1.00 92.19 123 THR A O 1
ATOM 971 N N . LEU A 1 124 ? 3.997 6.967 11.580 1.00 89.69 124 LEU A N 1
ATOM 972 C CA . LEU A 1 124 ? 4.640 5.664 11.636 1.00 89.69 124 LEU A CA 1
ATOM 973 C C . LEU A 1 124 ? 6.115 5.840 12.033 1.00 89.69 124 LEU A C 1
ATOM 975 O O . LEU A 1 124 ? 6.790 6.776 11.600 1.00 89.69 124 LEU A O 1
ATOM 979 N N . GLU A 1 125 ? 6.614 4.929 12.858 1.00 86.31 125 GLU A N 1
ATOM 980 C CA . GLU A 1 125 ? 7.975 4.916 13.400 1.00 86.31 125 GLU A CA 1
ATOM 981 C C . GLU A 1 125 ? 8.887 3.943 12.627 1.00 86.31 125 GLU A C 1
ATOM 983 O O . GLU A 1 125 ? 10.105 4.117 12.606 1.00 86.31 125 GLU A O 1
ATOM 988 N N . SER A 1 126 ? 8.315 2.940 11.943 1.00 80.38 126 SER A N 1
ATOM 989 C CA . SER A 1 126 ? 9.063 1.939 11.164 1.00 80.38 126 SER A CA 1
ATOM 990 C C . SER A 1 126 ? 8.399 1.593 9.822 1.00 80.38 126 SER A C 1
ATOM 992 O O . SER A 1 126 ? 7.175 1.661 9.677 1.00 80.38 126 SER A O 1
ATOM 994 N N . GLY A 1 127 ? 9.227 1.234 8.834 1.00 79.00 127 GLY A N 1
ATOM 995 C CA . GLY A 1 127 ? 8.858 0.943 7.442 1.00 79.00 127 GLY A CA 1
ATOM 996 C C . GLY A 1 127 ? 8.630 2.191 6.594 1.00 79.00 127 GLY A C 1
ATOM 997 O O . GLY A 1 127 ? 9.411 2.464 5.688 1.00 79.00 127 GLY A O 1
ATOM 998 N N . LEU A 1 128 ? 7.597 2.967 6.929 1.00 85.75 128 LEU A N 1
ATOM 999 C CA . LEU A 1 128 ? 7.248 4.241 6.284 1.00 85.75 128 LEU A CA 1
ATOM 1000 C C . LEU A 1 128 ? 7.373 5.395 7.291 1.00 85.75 128 LEU A C 1
ATOM 1002 O O . LEU A 1 128 ? 6.411 6.113 7.558 1.00 85.75 128 LEU A O 1
ATOM 1006 N N . ARG A 1 129 ? 8.552 5.518 7.916 1.00 88.75 129 ARG A N 1
ATOM 1007 C CA . ARG A 1 129 ? 8.786 6.463 9.017 1.00 88.75 129 ARG A CA 1
ATOM 1008 C C . ARG A 1 129 ? 8.447 7.896 8.598 1.00 88.75 129 ARG A C 1
ATOM 1010 O O . ARG A 1 129 ? 8.783 8.320 7.497 1.00 88.75 129 ARG A O 1
ATOM 1017 N N . GLY A 1 130 ? 7.773 8.637 9.473 1.00 91.81 130 GLY A N 1
ATOM 1018 C CA . GLY A 1 130 ? 7.368 10.024 9.216 1.00 91.81 130 GLY A CA 1
ATOM 1019 C C . GLY A 1 130 ? 6.034 10.182 8.474 1.00 91.81 130 GLY A C 1
ATOM 1020 O O . GLY A 1 130 ? 5.497 11.288 8.424 1.00 91.81 130 GLY A O 1
ATOM 1021 N N . VAL A 1 131 ? 5.452 9.099 7.948 1.00 93.62 131 VAL A N 1
ATOM 1022 C CA . VAL A 1 131 ? 4.124 9.133 7.318 1.00 93.62 131 VAL A CA 1
ATOM 1023 C C . VAL A 1 131 ? 3.033 9.108 8.388 1.00 93.62 131 VAL A C 1
ATOM 1025 O O . VAL A 1 131 ? 3.052 8.249 9.264 1.00 93.62 131 VAL A O 1
ATOM 1028 N N . ALA A 1 132 ? 2.076 10.030 8.307 1.00 95.44 132 ALA A N 1
ATOM 1029 C CA . ALA A 1 132 ? 0.924 10.154 9.205 1.00 95.44 132 ALA A CA 1
ATOM 1030 C C . ALA A 1 132 ? -0.419 9.807 8.537 1.00 95.44 132 ALA A C 1
ATOM 1032 O O . ALA A 1 132 ? -1.419 9.612 9.226 1.00 95.44 132 ALA A O 1
ATOM 1033 N N . ALA A 1 133 ? -0.465 9.737 7.206 1.00 95.62 133 ALA A N 1
ATOM 1034 C CA . ALA A 1 133 ? -1.648 9.314 6.468 1.00 95.62 133 ALA A CA 1
ATOM 1035 C C . ALA A 1 133 ? -1.307 8.795 5.062 1.00 95.62 133 ALA A C 1
ATOM 1037 O O . ALA A 1 133 ? -0.246 9.092 4.509 1.00 95.62 133 ALA A O 1
ATOM 1038 N N . PHE A 1 134 ? -2.253 8.071 4.470 1.00 95.00 134 PHE A N 1
ATOM 1039 C CA . PHE A 1 134 ? -2.284 7.736 3.051 1.00 95.00 134 PHE A CA 1
ATOM 1040 C C . PHE A 1 134 ? -3.473 8.417 2.383 1.00 95.00 134 PHE A C 1
ATOM 1042 O O . PHE A 1 134 ? -4.587 8.340 2.901 1.00 95.00 134 PHE A O 1
ATOM 1049 N N . ASN A 1 135 ? -3.244 9.015 1.216 1.00 97.56 135 ASN A N 1
ATOM 1050 C CA . ASN A 1 135 ? -4.304 9.343 0.267 1.00 97.56 135 ASN A CA 1
ATOM 1051 C C . ASN A 1 135 ? -4.285 8.301 -0.854 1.00 97.56 135 ASN A C 1
ATOM 1053 O O . ASN A 1 135 ? -3.218 7.970 -1.377 1.00 97.56 135 ASN A O 1
ATOM 1057 N N . ILE A 1 136 ? -5.457 7.781 -1.202 1.00 97.56 136 ILE A N 1
ATOM 1058 C CA . ILE A 1 136 ? -5.611 6.598 -2.048 1.00 97.56 136 ILE A CA 1
ATOM 1059 C C . ILE A 1 136 ? -6.484 6.968 -3.247 1.00 97.56 136 ILE A C 1
ATOM 1061 O O . ILE A 1 136 ? -7.512 7.623 -3.093 1.00 97.56 136 ILE A O 1
ATOM 1065 N N . THR A 1 137 ? -6.061 6.574 -4.446 1.00 97.94 137 THR A N 1
ATOM 1066 C CA . THR A 1 137 ? -6.836 6.744 -5.688 1.00 97.94 137 THR A CA 1
ATOM 1067 C C . THR A 1 137 ? -7.141 5.386 -6.296 1.00 97.94 137 THR A C 1
ATOM 1069 O O . THR A 1 137 ? -6.324 4.470 -6.183 1.00 97.94 137 THR A O 1
ATOM 1072 N N . TYR A 1 138 ? -8.294 5.276 -6.951 1.00 98.00 138 TYR A N 1
ATOM 1073 C CA . TYR A 1 138 ? -8.794 4.040 -7.537 1.00 98.00 138 TYR A CA 1
ATOM 1074 C C . TYR A 1 138 ? -9.048 4.183 -9.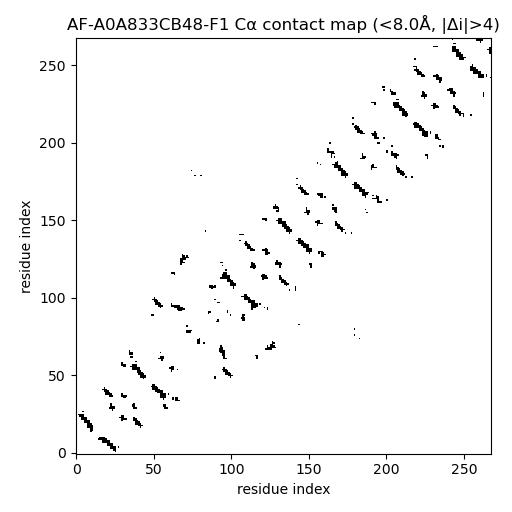044 1.00 98.00 138 TYR A C 1
ATOM 1076 O O . TYR A 1 138 ? -9.215 5.295 -9.549 1.00 98.00 138 TYR A O 1
ATOM 1084 N N . ASP A 1 139 ? -9.049 3.061 -9.763 1.00 96.69 139 ASP A N 1
ATOM 1085 C CA . ASP A 1 139 ? -9.660 2.952 -11.091 1.00 96.69 139 ASP A CA 1
ATOM 1086 C C . ASP A 1 139 ? -11.146 2.547 -10.994 1.00 96.69 139 ASP A C 1
ATOM 1088 O O . ASP A 1 139 ? -11.700 2.357 -9.911 1.00 96.69 139 ASP A O 1
ATOM 1092 N N . GLU A 1 140 ? -11.801 2.399 -12.146 1.00 95.31 140 GLU A N 1
ATOM 1093 C CA . GLU A 1 140 ? -13.213 1.996 -12.252 1.00 95.31 140 GLU A CA 1
ATOM 1094 C C . GLU A 1 140 ? -13.486 0.560 -11.767 1.00 95.31 140 GLU A C 1
ATOM 1096 O O . GLU A 1 140 ? -14.633 0.208 -11.502 1.00 95.31 140 GLU A O 1
ATOM 1101 N N . ASN A 1 141 ? -12.447 -0.268 -11.624 1.00 95.00 141 ASN A N 1
ATOM 1102 C CA . ASN A 1 141 ? -12.533 -1.649 -11.147 1.00 95.00 141 ASN A CA 1
ATOM 1103 C C . ASN A 1 141 ? -12.198 -1.767 -9.646 1.00 95.00 141 ASN A C 1
ATOM 1105 O O . ASN A 1 141 ? -11.923 -2.868 -9.159 1.00 95.00 141 ASN A O 1
ATOM 1109 N N . ASP A 1 142 ? -12.195 -0.651 -8.907 1.00 95.19 142 ASP A N 1
ATOM 1110 C CA . ASP A 1 142 ? -11.772 -0.563 -7.505 1.00 95.19 142 ASP A CA 1
ATOM 1111 C C . ASP A 1 142 ? -10.312 -0.998 -7.269 1.00 95.19 142 ASP A C 1
ATOM 1113 O O . ASP A 1 142 ? -9.947 -1.384 -6.152 1.00 95.19 142 ASP A O 1
ATOM 1117 N N . ASN A 1 143 ? -9.430 -0.965 -8.270 1.00 96.25 143 ASN A N 1
ATOM 1118 C CA . ASN A 1 143 ? -7.999 -1.178 -8.050 1.00 96.25 143 ASN A CA 1
ATOM 1119 C C . ASN A 1 143 ? -7.341 0.106 -7.566 1.00 96.25 143 ASN A C 1
ATOM 1121 O O . ASN A 1 143 ? -7.583 1.173 -8.113 1.00 96.25 143 ASN A O 1
ATOM 1125 N N . ILE A 1 144 ? -6.468 0.005 -6.560 1.00 96.88 144 ILE A N 1
ATOM 1126 C CA . ILE A 1 144 ? -5.738 1.168 -6.050 1.00 96.88 144 ILE A CA 1
ATOM 1127 C C . ILE A 1 144 ? -4.664 1.549 -7.067 1.00 96.88 144 ILE A C 1
ATOM 1129 O O . ILE A 1 144 ? -3.670 0.839 -7.202 1.00 96.88 144 ILE A O 1
ATOM 1133 N N . THR A 1 145 ? -4.836 2.667 -7.760 1.00 97.44 145 THR A N 1
ATOM 1134 C CA . THR A 1 145 ? -3.903 3.161 -8.784 1.00 97.44 145 THR A CA 1
ATOM 1135 C C . THR A 1 145 ? -2.842 4.091 -8.221 1.00 97.44 145 THR A C 1
ATOM 1137 O O . THR A 1 145 ? -1.777 4.221 -8.824 1.00 97.44 145 THR A O 1
ATOM 1140 N N . SER A 1 146 ? -3.091 4.718 -7.068 1.00 97.06 146 SER A N 1
ATOM 1141 C CA . SER A 1 146 ? -2.104 5.558 -6.389 1.00 97.06 146 SER A CA 1
ATOM 1142 C C . SER A 1 146 ? -2.188 5.453 -4.868 1.00 97.06 146 SER A C 1
ATOM 1144 O O . SER A 1 146 ? -3.277 5.408 -4.291 1.00 97.06 146 SER A O 1
ATOM 1146 N N . LEU A 1 147 ? -1.015 5.444 -4.235 1.00 95.44 147 LEU A N 1
ATOM 1147 C CA . LEU A 1 147 ? -0.807 5.595 -2.799 1.00 95.44 147 LEU A CA 1
ATOM 1148 C C . LEU A 1 147 ? 0.122 6.784 -2.560 1.00 95.44 147 LEU A C 1
ATOM 1150 O O . LEU A 1 147 ? 1.327 6.694 -2.805 1.00 95.44 147 LEU A O 1
ATOM 1154 N N . LYS A 1 148 ? -0.434 7.886 -2.058 1.00 96.94 148 LYS A N 1
ATOM 1155 C CA . LYS A 1 148 ? 0.313 9.096 -1.705 1.00 96.94 148 LYS A CA 1
ATOM 1156 C C . LYS A 1 148 ? 0.517 9.191 -0.198 1.00 96.94 148 LYS A C 1
ATOM 1158 O O . LYS A 1 148 ? -0.422 9.017 0.578 1.00 96.94 148 LYS A O 1
ATOM 1163 N N . LEU A 1 149 ? 1.747 9.474 0.204 1.00 95.50 149 LEU A N 1
ATOM 1164 C CA . LEU A 1 149 ? 2.224 9.454 1.580 1.00 95.50 149 LEU A CA 1
ATOM 1165 C C . LEU A 1 149 ? 2.184 10.865 2.160 1.00 95.50 149 LEU A C 1
ATOM 1167 O O . LEU A 1 149 ? 2.760 11.792 1.596 1.00 95.50 149 LEU A O 1
ATOM 1171 N N . ILE A 1 150 ? 1.491 11.037 3.281 1.00 97.38 150 ILE A N 1
ATOM 1172 C CA . ILE A 1 150 ? 1.172 12.352 3.843 1.00 97.38 150 ILE A CA 1
ATOM 1173 C C . ILE A 1 150 ? 1.771 12.482 5.245 1.00 97.38 150 ILE A C 1
ATOM 1175 O O . ILE A 1 150 ? 1.619 11.584 6.072 1.00 97.38 150 ILE A O 1
ATOM 1179 N N . GLY A 1 151 ? 2.447 13.597 5.520 1.00 96.56 151 GLY A N 1
ATOM 1180 C CA . GLY A 1 151 ? 3.000 13.932 6.834 1.00 96.56 151 GLY A CA 1
ATOM 1181 C C . GLY A 1 151 ? 1.970 14.569 7.774 1.00 96.56 151 GLY A C 1
ATOM 1182 O O . GLY A 1 151 ? 0.826 14.832 7.404 1.00 96.56 151 GLY A O 1
ATOM 1183 N N . THR A 1 152 ? 2.378 14.874 9.007 1.00 96.75 152 THR A N 1
ATOM 1184 C CA . THR A 1 152 ? 1.499 15.490 10.027 1.00 96.75 152 THR A CA 1
ATOM 1185 C C . THR A 1 152 ? 1.020 16.897 9.662 1.00 96.75 152 THR A C 1
ATOM 1187 O O . THR A 1 152 ? -0.017 17.339 10.146 1.00 96.75 152 THR A O 1
ATOM 1190 N N . ASN A 1 153 ? 1.734 17.588 8.771 1.00 95.56 153 ASN A N 1
ATOM 1191 C CA . ASN A 1 153 ? 1.346 18.890 8.222 1.00 95.56 153 ASN A CA 1
ATOM 1192 C C . ASN A 1 153 ? 0.302 18.795 7.090 1.00 95.56 153 ASN A C 1
ATOM 1194 O O . ASN A 1 153 ? -0.064 19.821 6.521 1.00 95.56 153 ASN A O 1
ATOM 1198 N N . GLY A 1 154 ? -0.148 17.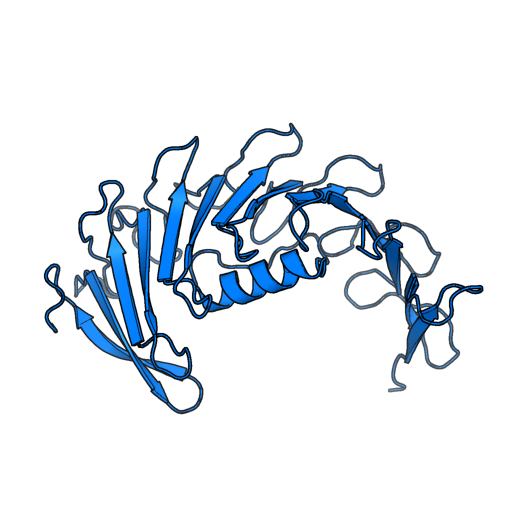589 6.727 1.00 95.12 154 GLY A N 1
ATOM 1199 C CA . GLY A 1 154 ? -1.094 17.365 5.631 1.00 95.12 154 GLY A CA 1
ATOM 1200 C C . GLY A 1 154 ? -0.482 17.456 4.230 1.00 95.12 154 GLY A C 1
ATOM 1201 O O . GLY A 1 154 ? -1.209 17.332 3.245 1.00 95.12 154 GLY A O 1
ATOM 1202 N N . LEU A 1 155 ? 0.834 17.648 4.121 1.00 96.38 155 LEU A N 1
ATOM 1203 C CA . LEU A 1 155 ? 1.556 17.688 2.854 1.00 96.38 155 LEU A CA 1
ATOM 1204 C C . LEU A 1 155 ? 2.164 16.325 2.521 1.00 96.38 155 LEU A C 1
ATOM 1206 O O . LEU A 1 155 ? 2.413 15.496 3.395 1.00 96.38 155 LEU A O 1
ATOM 1210 N N . SER A 1 156 ? 2.420 16.126 1.230 1.00 96.75 156 SER A N 1
ATOM 1211 C CA . SER A 1 156 ? 3.148 14.968 0.712 1.00 96.75 156 SER A CA 1
ATOM 1212 C C . SER A 1 156 ? 4.533 14.860 1.353 1.00 96.75 156 SER A C 1
ATOM 1214 O O . SER A 1 156 ? 5.212 15.878 1.514 1.00 96.75 156 SER A O 1
ATOM 1216 N N . ILE A 1 157 ? 4.963 13.651 1.712 1.00 94.88 157 ILE A N 1
ATOM 1217 C CA . ILE A 1 157 ? 6.266 13.415 2.337 1.00 94.88 157 ILE A CA 1
ATOM 1218 C C . ILE A 1 157 ? 6.909 12.128 1.817 1.00 94.88 157 ILE A C 1
ATOM 1220 O O . ILE A 1 157 ? 6.259 11.095 1.687 1.00 94.88 157 ILE A O 1
ATOM 1224 N N . SER A 1 158 ? 8.216 12.177 1.566 1.00 91.75 158 SER A N 1
ATOM 1225 C CA . SER A 1 158 ? 9.027 10.969 1.410 1.00 91.75 158 SER A CA 1
ATOM 1226 C C . SER A 1 158 ? 9.280 10.352 2.789 1.00 91.75 158 SER A C 1
ATOM 1228 O O . SER A 1 158 ? 9.711 11.092 3.676 1.00 91.75 158 SER A O 1
ATOM 1230 N N . PRO A 1 159 ? 9.094 9.036 2.987 1.00 88.69 159 PRO A N 1
ATOM 1231 C CA . PRO A 1 159 ? 9.461 8.377 4.229 1.00 88.69 159 PRO A CA 1
ATOM 1232 C C . PRO A 1 159 ? 10.890 8.709 4.647 1.00 88.69 159 PRO A C 1
ATOM 1234 O O . PRO A 1 159 ? 11.815 8.687 3.830 1.00 88.69 159 PRO A O 1
ATOM 1237 N N . ASP A 1 160 ? 11.059 8.995 5.930 1.00 84.44 160 ASP A N 1
ATOM 1238 C CA . ASP A 1 160 ? 12.365 9.216 6.524 1.00 84.44 160 ASP A CA 1
ATOM 1239 C C . ASP A 1 160 ? 13.099 7.871 6.584 1.00 84.44 16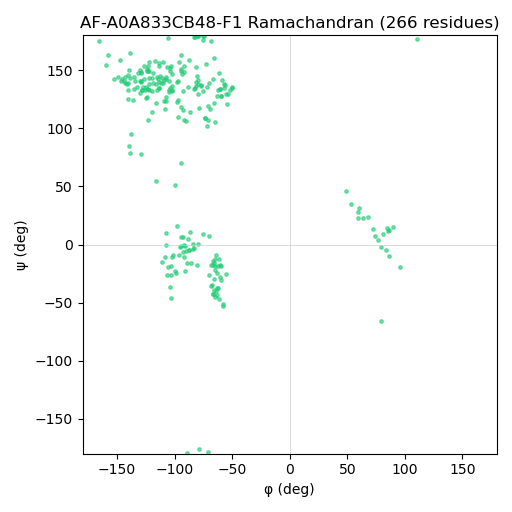0 ASP A C 1
ATOM 1241 O O . ASP A 1 160 ? 12.758 6.963 7.342 1.00 84.44 160 ASP A O 1
ATOM 1245 N N . THR A 1 161 ? 14.089 7.704 5.719 1.00 78.19 161 THR A N 1
ATOM 1246 C CA . THR A 1 161 ? 14.916 6.502 5.661 1.00 78.19 161 THR A CA 1
ATOM 1247 C C . THR A 1 161 ? 16.361 6.914 5.445 1.00 78.19 161 THR A C 1
ATOM 1249 O O . THR A 1 161 ? 16.640 8.017 4.985 1.00 78.19 161 THR A O 1
ATOM 1252 N N . ASP A 1 162 ? 17.292 5.993 5.679 1.00 72.31 162 ASP A N 1
ATOM 1253 C CA . ASP A 1 162 ? 18.713 6.230 5.396 1.00 72.31 162 ASP A CA 1
ATOM 1254 C C . ASP A 1 162 ? 19.020 6.287 3.880 1.00 72.31 162 ASP A C 1
ATOM 1256 O O . ASP A 1 162 ? 20.181 6.300 3.479 1.00 72.31 162 ASP A O 1
ATOM 1260 N N . ARG A 1 163 ? 17.998 6.270 3.011 1.00 72.88 163 ARG A N 1
ATOM 1261 C CA . ARG A 1 163 ? 18.134 6.269 1.551 1.00 72.88 163 ARG A CA 1
ATOM 1262 C C . ARG A 1 163 ? 17.960 7.681 0.998 1.00 72.88 163 ARG A C 1
ATOM 1264 O O . ARG A 1 163 ? 17.054 8.413 1.381 1.00 72.88 163 ARG A O 1
ATOM 1271 N N . LYS A 1 164 ? 18.780 8.034 0.005 1.00 66.50 164 LYS A N 1
ATOM 1272 C CA . LYS A 1 164 ? 18.799 9.377 -0.610 1.00 66.50 164 LYS A CA 1
ATOM 1273 C C . LYS A 1 164 ? 17.527 9.761 -1.374 1.00 66.50 164 LYS A C 1
ATOM 1275 O O . LYS A 1 164 ? 17.224 10.945 -1.485 1.00 66.50 164 LYS A O 1
ATOM 1280 N N . SER A 1 165 ? 16.823 8.784 -1.948 1.00 78.25 165 SER A N 1
ATOM 1281 C CA . SER A 1 165 ? 15.695 9.023 -2.855 1.00 78.25 165 SER A CA 1
ATOM 1282 C C . SER A 1 165 ? 14.549 8.060 -2.557 1.00 78.25 165 SER A C 1
ATOM 1284 O O . SER A 1 165 ? 14.534 6.918 -3.025 1.00 78.25 165 SER A O 1
ATOM 1286 N N . GLU A 1 166 ? 13.609 8.531 -1.740 1.00 87.62 166 GLU A N 1
ATOM 1287 C CA . GLU A 1 166 ? 12.350 7.858 -1.423 1.00 87.62 166 GLU A CA 1
ATOM 1288 C C . GLU A 1 166 ? 11.171 8.615 -2.068 1.00 87.62 166 GLU A C 1
ATOM 1290 O O . GLU A 1 166 ? 11.160 9.853 -2.052 1.00 87.62 166 GLU A O 1
ATOM 1295 N N . PRO A 1 167 ? 10.182 7.904 -2.635 1.00 92.19 167 PRO A N 1
ATOM 1296 C CA . PRO A 1 167 ? 8.992 8.510 -3.211 1.00 92.19 167 PRO A CA 1
ATOM 1297 C C . PRO A 1 167 ? 8.052 9.035 -2.133 1.00 92.19 167 PRO A C 1
ATOM 1299 O O . PRO A 1 167 ? 8.049 8.547 -1.005 1.00 92.19 167 PRO A O 1
ATOM 1302 N N . ASP A 1 168 ? 7.242 10.017 -2.507 1.00 94.75 168 ASP A N 1
ATOM 1303 C CA . ASP A 1 168 ? 6.072 10.448 -1.742 1.00 94.75 168 ASP A CA 1
ATOM 1304 C C . ASP A 1 168 ? 4.762 9.898 -2.336 1.00 94.75 168 ASP A C 1
ATOM 1306 O O . ASP A 1 168 ? 3.706 9.991 -1.714 1.00 94.75 168 ASP A O 1
ATOM 1310 N N . GLU A 1 169 ? 4.826 9.288 -3.523 1.00 95.69 169 GLU A N 1
ATOM 1311 C CA . GLU A 1 169 ? 3.695 8.674 -4.205 1.00 95.69 169 GLU A CA 1
ATOM 1312 C C . GLU A 1 169 ? 4.133 7.436 -4.996 1.00 95.69 169 GLU A C 1
ATOM 1314 O O . GLU A 1 169 ? 5.201 7.389 -5.616 1.00 95.69 169 GLU A O 1
ATOM 1319 N N . ILE A 1 170 ? 3.275 6.422 -4.987 1.00 94.19 170 ILE A N 1
ATOM 1320 C CA . ILE A 1 170 ? 3.463 5.171 -5.718 1.00 94.19 170 ILE A CA 1
ATOM 1321 C C . ILE A 1 170 ? 2.262 4.967 -6.611 1.00 94.19 170 ILE A C 1
ATOM 1323 O O . ILE A 1 170 ? 1.134 4.969 -6.121 1.00 94.19 170 ILE A O 1
ATOM 1327 N N . LYS A 1 171 ? 2.508 4.743 -7.900 1.00 96.94 171 LYS A N 1
ATOM 1328 C CA . LYS A 1 171 ? 1.457 4.442 -8.870 1.00 96.94 171 LYS A CA 1
ATOM 1329 C C . LYS A 1 171 ? 1.529 2.996 -9.320 1.00 96.94 171 LYS A C 1
ATOM 1331 O O . LYS A 1 171 ? 2.623 2.464 -9.509 1.00 96.94 171 LYS A O 1
ATOM 1336 N N . MET A 1 172 ? 0.365 2.386 -9.488 1.00 96.44 172 MET A N 1
ATOM 1337 C CA . MET A 1 172 ? 0.202 0.989 -9.877 1.00 96.44 172 MET A CA 1
ATOM 1338 C C . MET A 1 172 ? -0.669 0.898 -11.127 1.00 96.44 172 MET A C 1
ATOM 1340 O O . MET A 1 172 ? -1.705 1.556 -11.216 1.00 96.44 172 MET A O 1
ATOM 1344 N N . GLU A 1 173 ? -0.245 0.069 -12.075 1.00 97.44 173 GLU A N 1
ATOM 1345 C CA . GLU A 1 173 ? -1.022 -0.300 -13.262 1.00 97.44 173 GLU A CA 1
ATOM 1346 C C . GLU A 1 173 ? -1.385 -1.785 -13.171 1.00 97.44 173 GLU A C 1
ATOM 1348 O O . GLU A 1 173 ? -0.588 -2.587 -12.669 1.00 97.44 173 GLU A O 1
ATOM 1353 N N . TYR A 1 174 ? -2.572 -2.147 -13.662 1.00 97.06 174 TYR A N 1
ATOM 1354 C CA . TYR A 1 174 ? -3.136 -3.487 -13.511 1.00 97.06 174 TYR A CA 1
ATOM 1355 C C . TYR A 1 174 ? -3.471 -4.131 -14.854 1.00 97.06 174 TYR A C 1
ATOM 1357 O O . TYR A 1 174 ? -3.840 -3.443 -15.806 1.00 97.06 174 TYR A O 1
ATOM 1365 N N . ASP A 1 175 ? -3.383 -5.459 -14.914 1.00 95.38 175 ASP A N 1
ATOM 1366 C CA . ASP A 1 175 ? -4.031 -6.230 -15.976 1.00 95.38 175 ASP A CA 1
ATOM 1367 C C . ASP A 1 175 ? -5.521 -6.486 -15.673 1.00 95.38 175 ASP A C 1
ATOM 1369 O O . ASP A 1 175 ? -6.055 -6.134 -14.619 1.00 95.38 175 ASP A O 1
ATOM 1373 N N . ASN A 1 176 ? -6.210 -7.152 -16.601 1.00 93.25 176 ASN A N 1
ATOM 1374 C CA . ASN A 1 176 ? -7.626 -7.512 -16.472 1.00 93.25 176 ASN A CA 1
ATOM 1375 C C . ASN A 1 176 ? -7.925 -8.539 -15.362 1.00 93.25 176 ASN A C 1
ATOM 1377 O O . ASN A 1 176 ? -9.086 -8.724 -15.001 1.00 93.25 176 ASN A O 1
ATOM 1381 N N . LYS A 1 177 ? -6.905 -9.213 -14.824 1.00 92.62 177 LYS A N 1
ATOM 1382 C CA . LYS A 1 177 ? -7.009 -10.129 -13.683 1.00 92.62 177 LYS A CA 1
ATOM 1383 C C . LYS A 1 177 ? -6.689 -9.405 -12.365 1.00 92.62 177 LYS A C 1
ATOM 1385 O O . LYS A 1 177 ? -6.641 -10.056 -11.319 1.00 92.62 177 LYS A O 1
ATOM 1390 N N . ALA A 1 178 ? -6.500 -8.083 -12.384 1.00 92.94 178 ALA A N 1
ATOM 1391 C CA . ALA A 1 178 ? -6.078 -7.268 -11.247 1.00 92.94 178 ALA A CA 1
ATOM 1392 C C . ALA A 1 178 ? -4.700 -7.669 -10.683 1.00 92.94 178 ALA A C 1
ATOM 1394 O O . ALA A 1 178 ? -4.460 -7.567 -9.479 1.00 92.94 178 ALA A O 1
ATOM 1395 N N . ASN A 1 179 ? -3.786 -8.156 -11.525 1.00 94.06 179 ASN A N 1
ATOM 1396 C CA . ASN A 1 179 ? -2.368 -8.236 -11.172 1.00 94.06 179 ASN A CA 1
ATOM 1397 C C . ASN A 1 179 ? -1.719 -6.864 -11.342 1.00 94.06 179 ASN A C 1
ATOM 1399 O O . ASN A 1 179 ? -1.952 -6.208 -12.353 1.00 94.06 179 ASN A O 1
ATOM 1403 N N . ILE A 1 180 ? -0.864 -6.457 -10.400 1.00 95.50 180 ILE A N 1
ATOM 1404 C CA . ILE A 1 180 ? -0.040 -5.250 -10.544 1.00 95.50 180 ILE A CA 1
ATOM 1405 C C . ILE A 1 180 ? 1.048 -5.538 -11.587 1.00 95.50 180 ILE A C 1
ATOM 1407 O O . ILE A 1 180 ? 2.042 -6.198 -11.287 1.00 95.50 180 ILE A O 1
ATOM 1411 N N . ILE A 1 181 ? 0.868 -5.040 -12.808 1.00 96.19 181 ILE A N 1
ATOM 1412 C CA . ILE A 1 181 ? 1.810 -5.230 -13.923 1.00 96.19 181 ILE A CA 1
ATOM 1413 C C . ILE A 1 181 ? 2.882 -4.151 -13.982 1.00 96.19 181 ILE A C 1
ATOM 1415 O O . ILE A 1 181 ? 3.900 -4.333 -14.650 1.00 96.19 181 ILE A O 1
ATOM 1419 N N . LYS A 1 182 ? 2.690 -3.032 -13.279 1.00 96.19 182 LYS A N 1
ATOM 1420 C CA . LYS A 1 182 ? 3.707 -1.988 -13.178 1.00 96.19 182 LYS A CA 1
ATOM 1421 C C . LYS A 1 182 ? 3.586 -1.196 -11.890 1.00 96.19 182 LYS A C 1
ATOM 1423 O O . LYS A 1 182 ? 2.486 -0.882 -11.447 1.00 96.19 182 LYS A O 1
ATOM 1428 N N . ILE A 1 183 ? 4.737 -0.846 -11.328 1.00 95.31 183 ILE A N 1
ATOM 1429 C CA . ILE A 1 183 ? 4.876 0.059 -10.186 1.00 95.31 183 ILE A CA 1
ATOM 1430 C C . ILE A 1 183 ? 5.777 1.210 -10.616 1.00 95.31 183 ILE A C 1
ATOM 1432 O O . ILE A 1 183 ? 6.837 0.975 -11.196 1.00 95.31 183 ILE A O 1
ATOM 1436 N N . SER A 1 184 ? 5.373 2.443 -10.323 1.00 95.50 184 SER A N 1
ATOM 1437 C CA . SER A 1 184 ? 6.136 3.653 -10.638 1.00 95.50 184 SER A CA 1
ATOM 1438 C C . SER A 1 184 ? 6.278 4.545 -9.406 1.00 95.50 184 SER A C 1
ATOM 1440 O O . SER A 1 184 ? 5.326 4.705 -8.639 1.00 95.50 184 SER A O 1
ATOM 1442 N N . PHE A 1 185 ? 7.459 5.130 -9.221 1.00 94.44 185 PHE A N 1
ATOM 1443 C CA . PHE A 1 185 ? 7.818 5.906 -8.033 1.00 94.44 185 PHE A CA 1
ATOM 1444 C C . PHE A 1 185 ? 7.871 7.398 -8.352 1.00 94.44 185 PHE A C 1
ATOM 1446 O O . PHE A 1 185 ? 8.576 7.812 -9.273 1.00 94.44 185 PHE A O 1
ATOM 1453 N N . PHE A 1 186 ? 7.153 8.204 -7.574 1.00 95.56 186 PHE A N 1
ATOM 1454 C CA . PHE A 1 186 ? 7.025 9.639 -7.794 1.00 95.56 186 PHE A CA 1
ATOM 1455 C C . PHE A 1 186 ? 7.447 10.439 -6.565 1.00 95.56 186 PHE A C 1
ATOM 1457 O O . PHE A 1 186 ? 7.317 9.989 -5.424 1.00 95.56 186 PHE A O 1
ATOM 1464 N N . LYS A 1 187 ? 7.963 11.642 -6.818 1.00 94.00 187 LYS A N 1
ATOM 1465 C CA . LYS A 1 187 ? 8.192 12.670 -5.808 1.00 94.00 187 LYS A CA 1
ATOM 1466 C C . LYS A 1 187 ? 7.724 14.009 -6.342 1.00 94.00 187 LYS A C 1
ATOM 1468 O O . LYS A 1 187 ? 8.190 14.432 -7.397 1.00 94.00 187 LYS A O 1
ATOM 1473 N N . ASN A 1 188 ? 6.828 14.685 -5.625 1.00 94.19 188 ASN A N 1
ATOM 1474 C CA . ASN A 1 188 ? 6.265 15.969 -6.061 1.00 94.19 188 ASN A CA 1
ATOM 1475 C C . ASN A 1 188 ? 5.653 15.917 -7.479 1.00 94.19 188 ASN A C 1
ATOM 1477 O O . ASN A 1 188 ? 5.737 16.886 -8.228 1.00 94.19 188 ASN A O 1
ATOM 1481 N N . GLY A 1 189 ? 5.053 14.781 -7.852 1.00 94.50 189 GLY A N 1
ATOM 1482 C CA . GLY A 1 189 ? 4.427 14.581 -9.165 1.00 94.50 189 GLY A CA 1
ATOM 1483 C C . GLY A 1 189 ? 5.375 14.166 -10.295 1.00 94.50 189 GLY A C 1
ATOM 1484 O O . GLY A 1 189 ? 4.892 13.819 -11.369 1.00 94.50 189 GLY A O 1
ATOM 1485 N N . GLU A 1 190 ? 6.686 14.109 -10.053 1.00 94.94 190 GLU A N 1
ATOM 1486 C CA . GLU A 1 190 ? 7.691 13.712 -11.047 1.00 94.94 190 GLU A CA 1
ATOM 1487 C C . GLU A 1 190 ? 8.217 12.289 -10.791 1.00 94.94 190 GLU A C 1
ATOM 1489 O O . GLU A 1 190 ? 8.437 11.932 -9.627 1.00 94.94 190 GLU A O 1
ATOM 1494 N N . PRO A 1 191 ? 8.456 11.466 -11.833 1.00 94.56 191 PRO A N 1
ATOM 1495 C CA . PRO A 1 191 ? 9.083 10.159 -11.670 1.00 94.56 191 PRO A CA 1
ATOM 1496 C C . PRO A 1 191 ? 10.502 10.289 -11.111 1.00 94.56 191 PRO A C 1
ATOM 1498 O O . PRO A 1 191 ? 11.317 11.067 -11.617 1.00 94.56 191 PRO A O 1
ATOM 1501 N N . ILE A 1 192 ? 10.834 9.483 -10.104 1.00 92.00 192 ILE A N 1
ATOM 1502 C CA . ILE A 1 192 ? 12.168 9.476 -9.498 1.00 92.00 192 ILE A CA 1
ATOM 1503 C C . ILE A 1 192 ? 12.783 8.077 -9.472 1.00 92.00 192 ILE A C 1
ATOM 1505 O O . ILE A 1 192 ? 12.094 7.103 -9.170 1.00 92.00 192 ILE A O 1
ATOM 1509 N N . PRO A 1 193 ? 14.101 7.952 -9.701 1.00 88.75 193 PRO A N 1
ATOM 1510 C CA . PRO A 1 193 ? 14.823 6.744 -9.349 1.00 88.75 193 PRO A CA 1
ATOM 1511 C C . PRO A 1 193 ? 14.723 6.473 -7.849 1.00 88.75 193 PRO A C 1
ATOM 1513 O O . PRO A 1 193 ? 15.041 7.339 -7.024 1.00 88.75 193 PRO A O 1
ATOM 1516 N N . ARG A 1 194 ? 14.305 5.263 -7.489 1.00 81.81 194 ARG A N 1
ATOM 1517 C CA . ARG A 1 194 ? 14.273 4.801 -6.102 1.00 81.81 194 ARG A CA 1
ATOM 1518 C C . ARG A 1 194 ? 15.614 4.172 -5.733 1.00 81.81 194 ARG A C 1
ATOM 1520 O O . ARG A 1 194 ? 16.146 3.351 -6.476 1.00 81.81 194 ARG A O 1
ATOM 1527 N N . SER A 1 195 ? 16.132 4.506 -4.553 1.00 69.62 195 SER A N 1
ATOM 1528 C CA . SER A 1 195 ? 17.303 3.823 -3.995 1.00 69.62 195 SER A CA 1
ATOM 1529 C C . SER A 1 195 ? 16.891 2.518 -3.302 1.00 69.62 195 SER A C 1
ATOM 1531 O O . SER A 1 195 ? 15.928 2.480 -2.536 1.00 69.62 195 SER A O 1
ATOM 1533 N N . TYR A 1 196 ? 17.622 1.433 -3.554 1.00 69.00 196 TYR A N 1
ATOM 1534 C CA . TYR A 1 196 ? 17.355 0.116 -2.969 1.00 69.00 196 TYR A CA 1
ATOM 1535 C C . TYR A 1 196 ? 18.401 -0.245 -1.916 1.00 69.00 196 TYR A C 1
ATOM 1537 O O . TYR A 1 196 ? 19.594 0.005 -2.087 1.00 69.00 196 TYR A O 1
ATOM 1545 N N . ARG A 1 197 ? 17.966 -0.931 -0.851 1.00 55.84 197 ARG A N 1
ATOM 1546 C CA . ARG A 1 197 ? 18.877 -1.454 0.178 1.00 55.84 197 ARG A CA 1
ATOM 1547 C C . ARG A 1 197 ? 19.864 -2.440 -0.469 1.00 55.84 197 ARG A C 1
ATOM 1549 O O . ARG A 1 197 ? 19.443 -3.315 -1.219 1.00 55.84 197 ARG A O 1
ATOM 1556 N N . TYR A 1 198 ? 21.153 -2.313 -0.149 1.00 54.50 198 TYR A N 1
ATOM 1557 C CA . TYR A 1 198 ? 22.249 -3.181 -0.622 1.00 54.50 198 TYR A CA 1
ATOM 1558 C C . TYR A 1 198 ? 22.685 -3.032 -2.091 1.00 54.50 198 TYR A C 1
ATOM 1560 O O . TYR A 1 198 ? 23.442 -3.877 -2.571 1.00 54.50 198 TYR A O 1
ATOM 1568 N N . GLN A 1 199 ? 22.272 -1.973 -2.789 1.00 57.22 199 GLN A N 1
ATOM 1569 C CA . GLN A 1 199 ? 22.898 -1.565 -4.054 1.00 57.22 199 GLN A CA 1
ATOM 1570 C C . GLN A 1 199 ? 23.795 -0.348 -3.819 1.00 57.22 199 GLN A C 1
ATOM 1572 O O . GLN A 1 199 ? 23.535 0.436 -2.904 1.00 57.22 199 GLN A O 1
ATOM 1577 N N . ARG A 1 200 ? 24.869 -0.210 -4.608 1.00 54.97 200 ARG A N 1
ATOM 1578 C CA . ARG A 1 200 ? 25.662 1.021 -4.586 1.00 54.97 200 ARG A CA 1
ATOM 1579 C C . ARG A 1 200 ? 24.756 2.163 -5.052 1.00 54.97 200 ARG A C 1
ATOM 1581 O O . ARG A 1 200 ? 24.032 2.035 -6.036 1.00 54.97 200 ARG A O 1
ATOM 1588 N N . GLU A 1 201 ? 24.704 3.223 -4.251 1.00 50.06 201 GLU A N 1
ATOM 1589 C CA . GLU A 1 201 ? 23.698 4.291 -4.346 1.00 50.06 201 GLU A CA 1
ATOM 1590 C C . GLU A 1 201 ? 23.765 5.105 -5.649 1.00 50.06 201 GLU A C 1
ATOM 1592 O O . GLU A 1 201 ? 22.847 5.866 -5.941 1.00 50.06 201 GLU A O 1
ATOM 1597 N N . ASP A 1 202 ? 24.839 4.949 -6.414 1.00 52.38 202 ASP A N 1
ATOM 1598 C CA . ASP A 1 202 ? 25.139 5.593 -7.689 1.00 52.38 202 ASP A CA 1
ATOM 1599 C C . ASP A 1 202 ? 24.753 4.753 -8.924 1.00 52.38 202 ASP A C 1
ATOM 1601 O O . ASP A 1 202 ? 24.897 5.235 -10.045 1.00 52.38 202 ASP A O 1
ATOM 1605 N N . GLU A 1 203 ? 24.228 3.532 -8.755 1.00 56.16 203 GLU A N 1
ATOM 1606 C CA . GLU A 1 203 ? 24.108 2.569 -9.865 1.00 56.16 203 GLU A CA 1
ATOM 1607 C C . GLU A 1 203 ? 22.686 2.308 -10.392 1.00 56.16 203 GLU A C 1
ATOM 1609 O O . GLU A 1 203 ? 22.559 1.671 -11.436 1.00 56.16 203 GLU A O 1
ATOM 16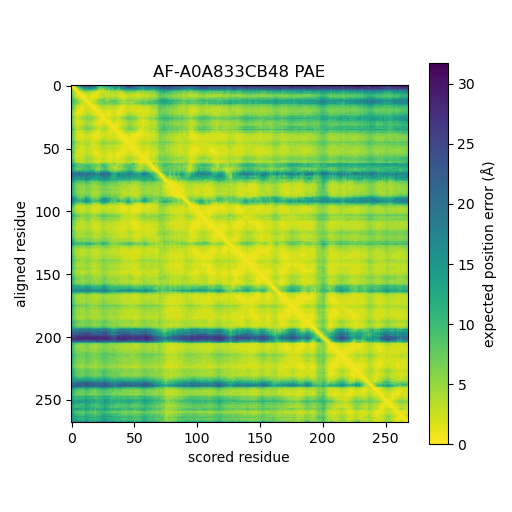14 N N . THR A 1 204 ? 21.608 2.764 -9.736 1.00 62.66 204 THR A N 1
ATOM 1615 C CA . THR A 1 204 ? 20.240 2.416 -10.181 1.00 62.66 204 THR A CA 1
ATOM 1616 C C . THR A 1 204 ? 19.401 3.630 -10.551 1.00 62.66 204 THR A C 1
ATOM 1618 O O . THR A 1 204 ? 18.985 4.394 -9.680 1.00 62.66 204 THR A O 1
ATOM 1621 N N . ALA A 1 205 ? 19.055 3.755 -11.833 1.00 82.12 205 ALA A N 1
ATOM 1622 C CA . ALA A 1 205 ? 18.121 4.770 -12.323 1.00 82.12 205 ALA A CA 1
ATOM 1623 C C . ALA A 1 205 ? 16.643 4.328 -12.248 1.00 82.12 205 ALA A C 1
ATOM 1625 O O . ALA A 1 205 ? 15.788 5.002 -12.808 1.00 82.12 205 ALA A O 1
ATOM 1626 N N . VAL A 1 206 ? 16.330 3.216 -11.568 1.00 89.75 206 VAL A N 1
ATOM 1627 C CA . VAL A 1 206 ? 15.010 2.560 -11.613 1.00 89.75 206 VAL A CA 1
ATOM 1628 C C . VAL A 1 206 ? 13.911 3.447 -11.022 1.00 89.75 206 VAL A C 1
ATOM 1630 O O . VAL A 1 206 ? 13.796 3.574 -9.802 1.00 89.75 206 VAL A O 1
ATOM 1633 N N . ALA A 1 207 ? 13.079 4.014 -11.889 1.00 93.19 207 ALA A N 1
ATOM 1634 C CA . ALA A 1 207 ? 11.902 4.803 -11.535 1.00 93.19 207 ALA A CA 1
ATOM 1635 C C . ALA A 1 207 ? 10.590 4.025 -11.709 1.00 93.19 207 ALA A C 1
ATOM 1637 O O . ALA A 1 207 ? 9.573 4.388 -11.116 1.00 93.19 207 ALA A O 1
ATOM 1638 N N . SER A 1 208 ? 10.604 2.936 -12.482 1.00 94.50 208 SER A N 1
ATOM 1639 C CA . SER A 1 208 ? 9.486 1.994 -12.538 1.00 94.50 208 SER A CA 1
ATOM 1640 C C . SER A 1 208 ? 9.941 0.556 -12.771 1.00 94.50 208 SER A C 1
ATOM 1642 O O . SER A 1 208 ? 11.051 0.295 -13.245 1.00 94.50 208 SER A O 1
ATOM 1644 N N . ILE A 1 209 ? 9.073 -0.378 -12.394 1.00 94.00 209 ILE A N 1
ATOM 1645 C CA . ILE A 1 209 ? 9.272 -1.820 -12.515 1.00 94.00 209 ILE A CA 1
ATOM 1646 C C . ILE A 1 209 ? 8.035 -2.407 -13.187 1.00 94.00 209 ILE A C 1
ATOM 1648 O O . ILE A 1 209 ? 6.928 -2.125 -12.729 1.00 94.00 209 ILE A O 1
ATOM 1652 N N . SER A 1 210 ? 8.208 -3.224 -14.226 1.00 95.44 210 SER A N 1
ATOM 1653 C CA . SER A 1 210 ? 7.111 -3.997 -14.820 1.00 95.44 210 SER A CA 1
ATOM 1654 C C . SER A 1 210 ? 7.205 -5.473 -14.465 1.00 95.44 210 SER A C 1
ATOM 1656 O O . SER A 1 210 ? 8.304 -6.001 -14.290 1.00 95.44 210 SER A O 1
ATOM 1658 N N . PHE A 1 211 ? 6.057 -6.138 -14.451 1.00 94.69 211 PHE A N 1
ATOM 1659 C CA . PHE A 1 211 ? 5.899 -7.535 -14.074 1.00 94.69 211 PHE A CA 1
ATOM 1660 C C . PHE A 1 211 ? 5.098 -8.275 -15.141 1.00 94.69 211 PHE A C 1
ATOM 1662 O O . PHE A 1 211 ? 4.122 -7.743 -15.672 1.00 94.69 211 PHE A O 1
ATOM 1669 N N . GLN A 1 212 ? 5.499 -9.508 -15.428 1.00 95.56 212 GLN A N 1
ATOM 1670 C CA . GLN A 1 212 ? 4.683 -10.469 -16.165 1.00 95.56 212 GLN A CA 1
ATOM 1671 C C . GLN A 1 212 ? 4.307 -11.626 -15.253 1.00 95.56 212 GLN A C 1
ATOM 1673 O O . GLN A 1 212 ? 5.030 -11.932 -14.301 1.00 95.56 212 GLN A O 1
ATOM 1678 N N . PHE A 1 213 ? 3.179 -12.259 -15.560 1.00 94.50 213 PHE A N 1
ATOM 1679 C CA . PHE A 1 213 ? 2.597 -13.315 -14.748 1.00 94.50 213 PHE A CA 1
ATOM 1680 C C . PHE A 1 213 ? 2.255 -14.535 -15.602 1.00 94.50 213 PHE A C 1
ATOM 1682 O O . PHE A 1 213 ? 1.927 -14.398 -16.782 1.00 94.50 213 PHE A O 1
ATOM 1689 N N . ASP A 1 214 ? 2.311 -15.721 -15.001 1.00 93.56 214 ASP A N 1
ATOM 1690 C CA . ASP A 1 214 ? 1.700 -16.924 -15.567 1.00 93.56 214 ASP A CA 1
ATOM 1691 C C . ASP A 1 214 ? 0.178 -16.966 -15.307 1.00 93.56 214 ASP A C 1
ATOM 1693 O O . ASP A 1 214 ? -0.410 -16.086 -14.670 1.00 93.56 214 ASP A O 1
ATOM 1697 N N . GLU A 1 215 ? -0.487 -18.016 -15.794 1.00 92.69 215 GLU A N 1
ATOM 1698 C CA . GLU A 1 215 ? -1.929 -18.212 -15.594 1.00 92.69 215 GLU A CA 1
ATOM 1699 C C . GLU A 1 215 ? -2.325 -18.395 -14.121 1.00 92.69 215 GLU A C 1
ATOM 1701 O O . GLU A 1 215 ? -3.458 -18.086 -13.745 1.00 92.69 215 GLU A O 1
ATOM 1706 N N . GLN A 1 216 ? -1.400 -18.858 -13.279 1.00 92.00 216 GLN A N 1
ATOM 1707 C CA . GLN A 1 216 ? -1.587 -19.027 -11.839 1.00 92.00 216 GLN A CA 1
ATOM 1708 C C . GLN A 1 216 ? -1.231 -17.760 -11.045 1.00 92.00 216 GLN A C 1
ATOM 1710 O O . GLN A 1 216 ? -1.335 -17.765 -9.818 1.00 92.00 216 GLN A O 1
ATOM 1715 N N . ARG A 1 217 ? -0.908 -16.654 -11.733 1.00 91.38 217 ARG A N 1
ATOM 1716 C CA . ARG A 1 217 ? -0.539 -15.351 -11.160 1.00 91.38 217 ARG A CA 1
ATOM 1717 C C . ARG A 1 217 ? 0.807 -15.358 -10.431 1.00 91.38 217 ARG A C 1
ATOM 1719 O O . ARG A 1 217 ? 1.045 -14.496 -9.584 1.00 91.38 217 ARG A O 1
ATOM 1726 N N . HIS A 1 218 ? 1.707 -16.278 -10.763 1.00 90.69 218 HIS A N 1
ATOM 1727 C CA . HIS A 1 218 ? 3.097 -16.188 -10.325 1.00 90.69 218 HIS A CA 1
ATOM 1728 C C . HIS A 1 218 ? 3.870 -15.241 -11.238 1.00 90.69 218 HIS A C 1
ATOM 1730 O O . HIS A 1 218 ? 3.696 -15.267 -12.455 1.00 90.69 218 HIS A O 1
ATOM 1736 N N . VAL A 1 219 ? 4.751 -14.423 -10.662 1.00 92.06 219 VAL A N 1
ATOM 1737 C CA . VAL A 1 219 ? 5.631 -13.533 -11.433 1.00 92.06 219 VAL A CA 1
ATOM 1738 C C . VAL A 1 219 ? 6.617 -14.367 -12.257 1.00 92.06 219 VAL A C 1
ATOM 1740 O O . VAL A 1 219 ? 7.402 -15.134 -11.698 1.00 92.06 219 VAL A O 1
ATOM 1743 N N . THR A 1 220 ? 6.609 -14.193 -13.575 1.00 94.62 220 THR A N 1
ATOM 1744 C CA . THR A 1 220 ? 7.504 -14.885 -14.520 1.00 94.62 220 THR A CA 1
ATOM 1745 C C . THR A 1 220 ? 8.635 -13.997 -15.014 1.00 94.62 220 THR A C 1
ATOM 1747 O O . THR A 1 220 ? 9.707 -14.495 -15.352 1.00 94.62 220 THR A O 1
ATOM 1750 N N . GLU A 1 221 ? 8.436 -12.679 -15.027 1.00 95.31 221 GLU A N 1
ATOM 1751 C CA . GLU A 1 221 ? 9.432 -11.721 -15.497 1.00 95.31 221 GLU A CA 1
ATOM 1752 C C . GLU A 1 221 ? 9.315 -10.393 -14.752 1.00 95.31 221 GLU A C 1
ATOM 1754 O O . GLU A 1 221 ? 8.216 -9.932 -14.440 1.00 95.31 221 GLU A O 1
ATOM 1759 N N . VAL A 1 222 ? 10.460 -9.760 -14.506 1.00 94.00 222 VAL A N 1
ATOM 1760 C CA . VAL A 1 222 ? 10.564 -8.392 -13.993 1.00 94.00 222 VAL A CA 1
ATOM 1761 C C . VAL A 1 222 ? 11.474 -7.583 -14.910 1.00 94.00 222 VAL A C 1
ATOM 1763 O O . VAL A 1 222 ? 12.554 -8.063 -15.253 1.00 94.00 222 VAL A O 1
ATOM 1766 N N . ARG A 1 223 ? 11.089 -6.350 -15.263 1.00 94.69 223 ARG A N 1
ATOM 1767 C CA . ARG A 1 223 ? 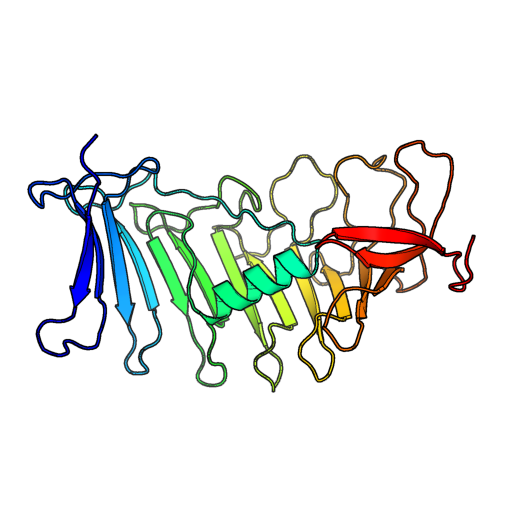11.948 -5.387 -15.984 1.00 94.69 223 ARG A CA 1
ATOM 1768 C C . ARG A 1 223 ? 12.030 -4.052 -15.265 1.00 94.69 223 ARG A C 1
ATOM 1770 O O . ARG A 1 223 ? 11.097 -3.666 -14.562 1.00 94.69 223 ARG A O 1
ATOM 1777 N N . TYR A 1 224 ? 13.132 -3.340 -15.474 1.00 93.56 224 TYR A N 1
ATOM 1778 C CA . TYR A 1 224 ? 13.421 -2.073 -14.810 1.00 93.56 224 TYR A CA 1
ATOM 1779 C C . TYR A 1 224 ? 13.555 -0.932 -15.816 1.00 93.56 224 TYR A C 1
ATOM 1781 O O . TYR A 1 224 ? 14.197 -1.082 -16.856 1.00 93.56 224 TYR A O 1
ATOM 1789 N N . PHE A 1 225 ? 12.994 0.229 -15.479 1.00 94.44 225 PHE A N 1
ATOM 1790 C CA . PHE A 1 225 ? 13.000 1.399 -16.355 1.00 94.44 225 PHE A CA 1
ATOM 1791 C C . PHE A 1 225 ? 13.427 2.655 -15.610 1.00 94.44 225 PHE A C 1
ATOM 1793 O O . PHE A 1 225 ? 13.152 2.809 -14.416 1.00 94.44 225 PHE A O 1
ATOM 1800 N N . ASP A 1 226 ? 14.088 3.558 -16.325 1.00 93.62 226 ASP A N 1
ATOM 1801 C CA . ASP A 1 226 ? 14.470 4.865 -15.817 1.00 93.62 226 ASP A CA 1
ATOM 1802 C C . ASP A 1 226 ? 13.281 5.837 -15.725 1.00 93.62 226 ASP A C 1
ATOM 1804 O O . ASP A 1 226 ? 12.139 5.509 -16.059 1.00 93.62 226 ASP A O 1
ATOM 1808 N N . LYS A 1 227 ? 13.545 7.063 -15.261 1.00 93.56 227 LYS A N 1
ATOM 1809 C CA . LYS A 1 227 ? 12.531 8.127 -15.144 1.00 93.56 227 LYS A CA 1
ATOM 1810 C C . LYS A 1 227 ? 11.905 8.555 -16.478 1.00 93.56 227 LYS A C 1
ATOM 1812 O O . LYS A 1 227 ? 10.847 9.172 -16.466 1.00 93.56 227 LYS A O 1
ATOM 1817 N N . ASN A 1 228 ? 12.554 8.250 -17.601 1.00 93.50 228 ASN A N 1
ATOM 1818 C CA . ASN A 1 228 ? 12.058 8.533 -18.946 1.00 93.50 228 ASN A CA 1
ATOM 1819 C C . ASN A 1 228 ? 11.312 7.324 -19.542 1.00 93.50 228 ASN A C 1
ATOM 1821 O O . ASN A 1 228 ? 10.825 7.405 -20.668 1.00 93.50 228 ASN A O 1
ATOM 1825 N N . GLY A 1 229 ? 11.234 6.203 -18.816 1.00 93.12 229 GLY A N 1
ATOM 1826 C CA . GLY A 1 229 ? 10.630 4.958 -19.283 1.00 93.12 229 GLY A CA 1
ATOM 1827 C C . GLY A 1 229 ? 11.541 4.114 -20.179 1.00 93.12 229 GLY A C 1
ATOM 1828 O O . GLY A 1 229 ? 11.071 3.132 -20.750 1.00 93.12 229 GLY A O 1
ATOM 1829 N N . ALA A 1 230 ? 12.826 4.454 -20.310 1.00 94.19 230 ALA A N 1
ATOM 1830 C CA . ALA A 1 230 ? 13.783 3.632 -21.044 1.00 94.19 230 ALA A CA 1
ATOM 1831 C C . ALA A 1 230 ? 14.270 2.466 -20.164 1.00 94.19 230 ALA A C 1
ATOM 1833 O O . ALA A 1 230 ? 14.424 2.653 -18.954 1.00 94.19 230 ALA A O 1
ATOM 1834 N N . PRO A 1 231 ? 14.539 1.269 -20.723 1.00 93.81 231 PRO A N 1
ATOM 1835 C CA . PRO A 1 231 ? 15.132 0.174 -19.962 1.00 93.81 231 PRO A CA 1
ATOM 1836 C C . PRO A 1 231 ? 16.400 0.630 -19.233 1.00 93.81 231 PRO A C 1
ATOM 1838 O O . PRO A 1 231 ? 17.277 1.255 -19.829 1.00 93.81 231 PRO A O 1
ATOM 1841 N N . THR A 1 232 ? 16.519 0.294 -17.950 1.00 92.00 232 THR A N 1
ATOM 1842 C CA . THR A 1 232 ? 17.709 0.597 -17.146 1.00 92.00 232 THR A CA 1
ATOM 1843 C C . THR A 1 232 ? 18.223 -0.643 -16.434 1.00 92.00 232 THR A C 1
ATOM 1845 O O . THR A 1 232 ? 17.452 -1.541 -16.098 1.00 92.00 232 THR A O 1
ATOM 1848 N N . TYR A 1 233 ? 19.535 -0.715 -16.227 1.00 87.81 233 TYR 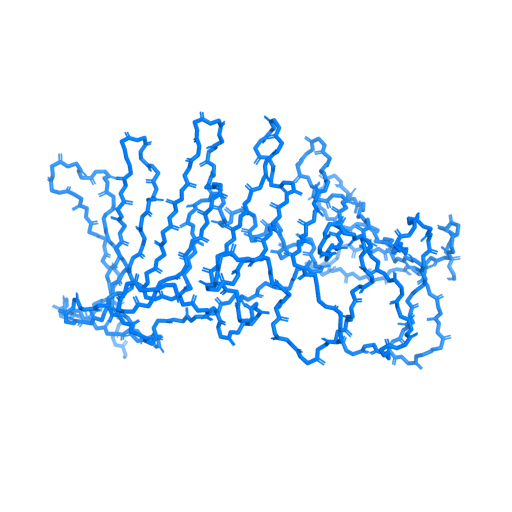A N 1
ATOM 1849 C CA . TYR A 1 233 ? 20.143 -1.891 -15.630 1.00 87.81 233 TYR A CA 1
ATOM 1850 C C . TYR A 1 233 ? 20.152 -1.822 -14.103 1.00 87.81 233 TYR A C 1
ATOM 1852 O O . TYR A 1 233 ? 20.126 -0.762 -13.476 1.00 87.81 233 TYR A O 1
ATOM 1860 N N . ARG A 1 234 ? 20.262 -3.002 -13.505 1.00 85.69 234 ARG A N 1
ATOM 1861 C CA . ARG A 1 234 ? 20.712 -3.241 -12.140 1.00 85.69 234 ARG A CA 1
ATOM 1862 C C . ARG A 1 234 ? 21.984 -4.069 -12.178 1.00 85.69 234 ARG A C 1
ATOM 1864 O O . ARG A 1 234 ? 22.250 -4.775 -13.149 1.00 85.69 234 ARG A O 1
ATOM 1871 N N . THR A 1 235 ? 22.765 -3.998 -11.111 1.00 80.62 235 THR A N 1
ATOM 1872 C CA . THR A 1 235 ? 23.960 -4.821 -10.931 1.00 80.62 235 THR A CA 1
ATOM 1873 C C . THR A 1 235 ? 23.670 -5.963 -9.962 1.00 80.62 235 THR A C 1
ATOM 1875 O O . THR A 1 235 ? 22.847 -5.861 -9.045 1.00 80.62 235 THR A O 1
ATOM 1878 N N . THR A 1 236 ? 24.303 -7.118 -10.172 1.00 76.69 236 THR A N 1
ATOM 1879 C CA . THR A 1 236 ? 24.256 -8.189 -9.164 1.00 76.69 236 THR A CA 1
ATOM 1880 C C . THR A 1 236 ? 24.984 -7.737 -7.899 1.00 76.69 236 THR A C 1
ATOM 1882 O O . THR A 1 236 ? 25.846 -6.865 -7.944 1.00 76.69 236 THR A O 1
ATOM 1885 N N . ARG A 1 237 ? 24.718 -8.373 -6.750 1.00 70.31 237 ARG A N 1
ATOM 1886 C CA . ARG A 1 237 ? 25.369 -8.017 -5.470 1.00 70.31 237 ARG A CA 1
ATOM 1887 C C . ARG A 1 237 ? 26.907 -8.043 -5.521 1.00 70.31 237 ARG A C 1
ATOM 1889 O O . ARG A 1 237 ? 27.555 -7.382 -4.719 1.00 70.31 237 ARG A O 1
ATOM 1896 N N . ARG A 1 238 ? 27.493 -8.830 -6.431 1.00 72.81 238 ARG A N 1
ATOM 1897 C CA . ARG A 1 238 ? 28.949 -8.910 -6.637 1.00 72.81 238 ARG A CA 1
ATOM 1898 C C . ARG A 1 238 ? 29.483 -7.867 -7.632 1.00 72.81 238 ARG A C 1
ATOM 1900 O O . ARG A 1 238 ? 30.690 -7.805 -7.801 1.00 72.81 238 ARG A O 1
ATOM 1907 N N . GLY A 1 239 ? 28.616 -7.078 -8.272 1.00 71.94 239 GLY A N 1
ATOM 1908 C CA . GLY A 1 239 ? 28.963 -5.998 -9.206 1.00 71.94 239 GLY A CA 1
ATOM 1909 C C . GLY A 1 239 ? 29.335 -6.443 -10.625 1.00 71.94 239 GLY A C 1
ATOM 1910 O O . GLY A 1 239 ? 29.582 -5.601 -11.476 1.00 71.94 239 GLY A O 1
ATOM 1911 N N . ASN A 1 240 ? 29.360 -7.748 -10.910 1.00 79.75 240 ASN A N 1
ATOM 1912 C CA . ASN A 1 240 ? 29.995 -8.278 -12.126 1.00 79.75 240 ASN A CA 1
ATOM 1913 C C . ASN A 1 240 ? 29.056 -8.443 -13.334 1.00 79.75 240 ASN A C 1
ATOM 1915 O O . ASN A 1 240 ? 29.517 -8.817 -14.405 1.00 79.75 240 ASN A O 1
ATOM 1919 N N . LEU A 1 241 ? 27.749 -8.226 -13.165 1.00 83.19 241 LEU A N 1
ATOM 1920 C CA . LEU A 1 241 ? 26.757 -8.399 -14.229 1.00 83.19 241 LEU A CA 1
ATOM 1921 C C . LEU A 1 241 ? 25.722 -7.282 -14.147 1.00 83.19 241 LEU A C 1
ATOM 1923 O O . LEU A 1 241 ? 25.109 -7.106 -13.089 1.00 83.19 241 LEU A O 1
ATOM 1927 N N . GLN A 1 242 ? 25.544 -6.571 -15.260 1.00 88.38 242 GLN A N 1
ATOM 1928 C CA . GLN A 1 242 ? 24.456 -5.626 -15.490 1.00 88.38 242 GLN A CA 1
ATOM 1929 C C . GLN A 1 242 ? 23.299 -6.350 -16.180 1.00 88.38 242 GLN A C 1
ATOM 1931 O O . GLN A 1 242 ? 23.519 -7.067 -17.150 1.00 88.38 242 GLN A O 1
ATOM 1936 N N . TYR A 1 243 ? 22.080 -6.160 -15.686 1.00 90.25 243 TYR A N 1
ATOM 1937 C CA . TYR A 1 243 ? 20.870 -6.773 -16.233 1.00 90.25 243 TYR A CA 1
ATOM 1938 C C . TYR A 1 243 ? 19.694 -5.803 -16.158 1.00 90.25 243 TYR A C 1
ATOM 1940 O O . TYR A 1 243 ? 19.566 -5.048 -15.200 1.00 90.25 243 TYR A O 1
ATOM 1948 N N . TYR A 1 244 ? 18.819 -5.829 -17.154 1.00 93.19 244 TYR A N 1
ATOM 1949 C CA . TYR A 1 244 ? 17.664 -4.931 -17.295 1.00 93.19 244 TYR A CA 1
ATOM 1950 C C . TYR A 1 244 ? 16.348 -5.608 -16.899 1.00 93.19 244 TYR A C 1
ATOM 1952 O O . TYR A 1 244 ? 15.316 -4.956 -16.728 1.00 93.19 244 TYR A O 1
ATOM 1960 N N . GLY A 1 245 ? 16.400 -6.922 -16.702 1.00 93.69 245 GLY A N 1
ATOM 1961 C CA . GLY A 1 245 ? 15.300 -7.720 -16.201 1.00 93.69 245 GLY A CA 1
ATOM 1962 C C . GLY A 1 245 ? 15.752 -9.099 -15.746 1.00 93.69 245 GLY A C 1
ATOM 1963 O O . GLY A 1 245 ? 16.924 -9.462 -15.874 1.00 93.69 245 GLY A O 1
ATOM 1964 N N . VAL A 1 246 ? 14.817 -9.847 -15.175 1.00 93.94 246 VAL A N 1
ATOM 1965 C CA . VAL A 1 246 ? 15.034 -11.200 -14.659 1.00 93.94 246 VAL A CA 1
ATOM 1966 C C . VAL A 1 246 ? 13.811 -12.043 -14.993 1.00 93.94 246 VAL A C 1
ATOM 1968 O O . VAL A 1 246 ? 12.689 -11.602 -14.744 1.00 93.94 246 VAL A O 1
ATOM 1971 N N . LYS A 1 247 ? 14.030 -13.249 -15.519 1.00 95.81 247 LYS A N 1
ATOM 1972 C CA . LYS A 1 247 ? 13.001 -14.289 -15.625 1.00 95.81 247 LYS A CA 1
ATOM 1973 C C . LYS A 1 247 ? 13.056 -15.222 -14.424 1.00 95.81 247 LYS A C 1
ATOM 1975 O O . LYS A 1 247 ? 14.134 -15.496 -13.888 1.00 95.81 247 LYS A O 1
ATOM 1980 N N . PHE A 1 248 ? 11.898 -15.725 -14.023 1.00 93.62 248 PHE A N 1
ATOM 1981 C CA . PHE A 1 248 ? 11.736 -16.588 -12.861 1.00 93.62 248 PHE A CA 1
ATOM 1982 C C . PHE A 1 248 ? 10.950 -17.845 -13.211 1.00 93.62 248 PHE A C 1
ATOM 1984 O O . PHE A 1 248 ? 10.010 -17.801 -14.000 1.00 93.62 248 PHE A O 1
ATOM 1991 N N . ASN A 1 249 ? 11.291 -18.937 -12.531 1.00 92.75 249 ASN A N 1
ATOM 1992 C CA . ASN A 1 249 ? 10.409 -20.086 -12.370 1.00 92.75 249 ASN A CA 1
ATOM 1993 C C . ASN A 1 249 ? 9.898 -20.132 -10.932 1.00 92.75 249 ASN A C 1
ATOM 1995 O O . ASN A 1 249 ? 10.653 -19.871 -9.992 1.00 92.75 249 ASN A O 1
ATOM 1999 N N . PHE A 1 250 ? 8.639 -20.521 -10.756 1.00 91.44 250 PHE A N 1
ATOM 2000 C CA . PHE A 1 250 ? 8.074 -20.785 -9.440 1.00 91.44 250 PHE A CA 1
ATOM 2001 C C . PHE A 1 250 ? 8.132 -22.287 -9.143 1.00 91.44 250 PHE A C 1
ATOM 2003 O O . PHE A 1 250 ? 7.439 -23.081 -9.776 1.00 91.44 250 PHE A O 1
ATOM 2010 N N . VAL A 1 251 ? 9.001 -22.688 -8.213 1.00 91.50 251 VAL A N 1
ATOM 2011 C CA . VAL A 1 251 ? 9.228 -24.093 -7.830 1.00 91.50 251 VAL A CA 1
ATOM 2012 C C . VAL A 1 251 ? 9.278 -24.179 -6.307 1.00 91.50 251 VAL A C 1
ATOM 2014 O O . VAL A 1 251 ? 9.921 -23.350 -5.667 1.00 91.50 251 VAL A O 1
ATOM 2017 N N . ASP A 1 252 ? 8.586 -25.155 -5.714 1.00 90.44 252 ASP A N 1
ATOM 2018 C CA . ASP A 1 252 ? 8.545 -25.387 -4.259 1.00 90.44 252 ASP A CA 1
ATOM 2019 C C . ASP A 1 252 ? 8.244 -24.121 -3.429 1.00 90.44 252 ASP A C 1
ATOM 2021 O O . ASP A 1 252 ? 8.909 -23.826 -2.430 1.00 90.44 252 ASP A O 1
ATOM 2025 N N . ASN A 1 253 ? 7.234 -23.351 -3.854 1.00 86.00 253 ASN A N 1
ATOM 2026 C CA . ASN A 1 253 ? 6.823 -22.073 -3.256 1.00 86.00 253 ASN A CA 1
ATOM 2027 C C . ASN A 1 253 ? 7.912 -20.986 -3.239 1.00 86.00 253 ASN A C 1
ATOM 2029 O O . ASN A 1 253 ? 7.921 -20.115 -2.363 1.00 86.00 253 ASN A O 1
ATOM 2033 N N . LYS A 1 254 ? 8.852 -21.028 -4.189 1.00 87.31 254 LYS A N 1
ATOM 2034 C CA . LYS A 1 254 ? 9.943 -20.056 -4.306 1.00 87.31 254 LYS A CA 1
ATOM 2035 C C . LYS A 1 254 ? 10.123 -19.600 -5.747 1.00 87.31 254 LYS A C 1
ATOM 2037 O O . LYS A 1 254 ? 10.090 -20.401 -6.676 1.00 87.31 254 LYS A O 1
ATOM 2042 N N . TYR A 1 255 ? 10.393 -18.308 -5.906 1.00 88.50 255 TYR A N 1
ATOM 2043 C CA . TYR A 1 255 ? 10.856 -17.740 -7.167 1.00 88.50 255 TYR A CA 1
ATOM 2044 C C . TYR A 1 255 ? 12.349 -18.022 -7.340 1.00 88.50 255 TYR A C 1
ATOM 2046 O O . TYR A 1 255 ? 13.174 -17.573 -6.540 1.00 88.50 255 TYR A O 1
ATOM 2054 N N . VAL A 1 256 ? 12.695 -18.767 -8.385 1.00 91.88 256 VAL A N 1
ATOM 2055 C CA . VAL A 1 256 ? 14.072 -19.097 -8.758 1.00 91.88 256 VAL A CA 1
ATOM 2056 C C . VAL A 1 256 ? 14.425 -18.309 -10.021 1.00 91.88 256 VAL A C 1
ATOM 2058 O O . VAL A 1 256 ? 13.791 -18.540 -11.051 1.00 91.88 256 VAL A O 1
ATOM 2061 N N . PRO A 1 257 ? 15.405 -17.383 -9.974 1.00 90.88 257 PRO A N 1
ATOM 2062 C CA . PRO A 1 257 ? 15.888 -16.701 -11.171 1.00 90.88 257 PRO A CA 1
ATOM 2063 C C . PRO A 1 257 ? 16.436 -17.717 -12.175 1.00 90.88 257 PRO A C 1
ATOM 2065 O O . PRO A 1 257 ? 17.282 -18.537 -11.813 1.00 90.88 257 PRO A O 1
ATOM 2068 N N . THR A 1 258 ? 15.968 -17.661 -13.417 1.00 93.31 258 THR A N 1
ATOM 2069 C CA . THR A 1 258 ? 16.416 -18.550 -14.499 1.00 93.31 258 THR A CA 1
ATOM 2070 C C . THR A 1 258 ? 17.370 -17.843 -15.447 1.00 93.31 258 THR A C 1
ATOM 2072 O O . THR A 1 258 ? 18.438 -18.375 -15.732 1.00 93.31 258 THR A O 1
ATOM 2075 N N . TYR A 1 259 ? 17.026 -16.622 -15.864 1.00 93.56 259 TYR A N 1
ATOM 2076 C CA . TYR A 1 259 ? 17.827 -15.820 -16.786 1.00 93.56 259 TYR A CA 1
ATOM 2077 C C . TYR A 1 259 ? 17.835 -14.349 -16.388 1.00 93.56 259 TYR A C 1
ATOM 2079 O O . TYR A 1 259 ? 16.835 -13.809 -15.907 1.00 93.56 259 TYR A O 1
ATOM 2087 N N . TYR A 1 260 ? 18.965 -13.694 -16.638 1.00 93.94 260 TYR A N 1
ATOM 2088 C CA . TYR A 1 260 ? 19.060 -12.240 -16.648 1.00 93.94 260 TYR A CA 1
ATOM 2089 C C . TYR A 1 260 ? 18.813 -11.735 -18.066 1.00 93.94 260 TYR A C 1
ATOM 2091 O O . TYR A 1 260 ? 19.138 -12.429 -19.025 1.00 93.94 260 TYR A O 1
ATOM 2099 N N . LEU A 1 261 ? 18.235 -10.544 -18.193 1.00 95.31 261 LEU A N 1
ATOM 2100 C CA . LEU A 1 261 ? 17.877 -9.968 -19.487 1.00 95.31 261 LEU A CA 1
ATOM 2101 C C . LEU A 1 261 ? 18.750 -8.759 -19.836 1.00 95.31 261 LEU A C 1
ATOM 2103 O O . LEU A 1 261 ? 19.079 -7.952 -18.959 1.00 95.31 261 LEU A O 1
ATOM 2107 N N . ASP A 1 262 ? 19.081 -8.610 -21.117 1.00 94.00 262 ASP A N 1
ATOM 2108 C CA . ASP A 1 262 ? 19.660 -7.394 -21.690 1.00 94.00 262 ASP A CA 1
ATOM 2109 C C . ASP A 1 262 ? 18.599 -6.285 -21.870 1.00 94.00 262 ASP A C 1
ATOM 2111 O O . ASP A 1 262 ? 17.418 -6.461 -21.557 1.00 94.00 262 ASP A O 1
ATOM 2115 N N . SER A 1 263 ? 19.006 -5.119 -22.380 1.00 92.25 263 SER A N 1
ATOM 2116 C CA . SER A 1 263 ? 18.104 -3.973 -22.580 1.00 92.25 263 SER A CA 1
ATOM 2117 C C . SER A 1 263 ? 17.025 -4.190 -23.646 1.00 92.25 263 SER A C 1
ATOM 2119 O O . SER A 1 263 ? 16.033 -3.462 -23.654 1.00 92.25 263 SER A O 1
ATOM 2121 N N . GLN A 1 264 ? 17.194 -5.180 -24.524 1.00 92.44 264 GLN A N 1
ATOM 2122 C CA . GLN A 1 264 ? 16.213 -5.581 -25.535 1.00 92.44 264 GLN A CA 1
ATOM 2123 C C . GLN A 1 264 ? 15.282 -6.695 -25.021 1.00 92.44 264 GLN A C 1
ATOM 2125 O O . GLN A 1 264 ? 14.245 -6.970 -25.625 1.00 92.44 264 GLN A O 1
ATOM 2130 N N . GLY A 1 265 ? 15.596 -7.299 -23.873 1.00 89.62 265 GLY A N 1
ATOM 2131 C CA . GLY A 1 265 ? 14.858 -8.416 -23.294 1.00 89.62 265 GLY A CA 1
ATOM 2132 C C . GLY A 1 265 ? 15.348 -9.791 -23.749 1.00 89.62 265 GLY A C 1
ATOM 2133 O O . GLY A 1 265 ? 14.620 -10.765 -23.551 1.00 89.62 265 GLY A O 1
ATOM 2134 N N . ASN A 1 266 ? 16.538 -9.885 -24.347 1.00 93.06 266 ASN A N 1
ATOM 2135 C CA . ASN A 1 266 ? 17.177 -11.166 -24.647 1.00 93.06 266 ASN A CA 1
ATOM 2136 C C . ASN A 1 266 ? 17.883 -11.711 -23.403 1.00 93.06 266 ASN A C 1
ATOM 2138 O O . ASN A 1 266 ? 18.323 -10.948 -22.546 1.00 93.06 266 ASN A O 1
ATOM 2142 N N . GLU A 1 267 ? 18.008 -13.031 -23.318 1.00 95.19 267 GLU A N 1
ATOM 2143 C CA . GLU A 1 267 ? 18.698 -13.711 -22.218 1.00 95.19 267 GLU A CA 1
ATOM 2144 C C . GLU A 1 267 ? 20.222 -13.510 -22.320 1.00 95.19 267 GLU A C 1
ATOM 2146 O O . GLU A 1 267 ? 20.788 -13.606 -23.411 1.00 95.19 267 GLU A O 1
ATOM 2151 N N . LEU A 1 268 ? 20.857 -13.196 -21.183 1.00 89.94 268 LEU A N 1
ATOM 2152 C CA . LEU A 1 268 ? 22.307 -13.012 -21.013 1.00 89.94 268 LEU A CA 1
ATOM 2153 C C . LEU A 1 268 ? 23.044 -14.328 -20.741 1.00 89.94 268 LEU A C 1
ATOM 2155 O O . LEU A 1 268 ? 22.489 -15.174 -20.000 1.00 89.94 268 LEU A O 1
#

Mean predicted aligned error: 6.14 Å